Protein AF-A0A7S2A282-F1 (afdb_monomer_lite)

Sequence (252 aa):
MRTNCQDISQLNLNSLAQLNLSGQRSRKRIQGPLLSFSSNPNLIGVSIGGNNLKGPIPPDFLRDVDHNMDIKIDLSFNMLAGAVPLTLDAFTKLDINLVGDNIDELDDTFCDNDEWMAGADQRYGCKANLCPKNKYHPRGRQIDDSRDCKDCDPGEDAPFMGSLTCRSQGLLFEERIILTQIYDAINGTNWVKQRKWNSDAPICTWYGVGCDDDDENSGVTSLQLGNNNLEAIAPAKEAPVTMFCILPTCAR

Foldseek 3Di:
DDPPPPPCVPDDPQQAAEEAQDQDPDPQFDEEADDQCLNHQNHQEDHHENGAYEEERDLSRVVNHDLAHQHEYHHDQYAHEEEDHPSNLSHLHYEYAHANYHYQDDDQSSLVRCPYNVRVSVPQGCLSHAADWQWAALQRGDDDPPDHTHGDDPQWTRNGTSYNDTDSDPQQVVVLVVQLVQCVFFVVVQWPAFPQNPHPQQPCPTPQFHAPDPDSSGHTDTGGRPPTNTHGDPDPPDDPPPPPDPDPDPDD

InterPro domains:
  IPR013210 Leucine-rich repeat-containing N-terminal, plant-type [PF08263] (179-212)
  IPR032675 Leucine-rich repeat domain superfamily [G3DSA:3.80.10.10] (3-127)
  IPR032675 Leucine-rich repeat domain superfamily [G3DSA:3.80.10.10] (172-237)
  IPR051848 Polygalacturonase-Inhibiting Protein [PTHR48059] (12-96)

Radius of gyration: 23.78 Å; chains: 1; bounding box: 57×48×77 Å

Organism: NCBI:txid49249

Secondary structure (DSSP, 8-state):
-------GGG---TT--EEE--S--STT-SEEPPP--TT-TT--EEE--SSEEEEPPPTTTTTTS-TTSEEEEE--SSEEEEEPPGGGGG-SEEEEE-TTSEEEE--GGGGS-TTGGGGTHHHHGGGGT-PPTTEE-TTSS--STT-PPEEPPTT-B--STT-SS-BS-THHHHHHHHHHHHHHHTTGGG-S--TTTTSSS-GGGSTTEEESSS-TTSPEEEE--TTS-----TT-TTS-TT----------

pLDDT: mean 84.61, std 16.6, range [34.25, 98.56]

Structure (mmCIF, N/CA/C/O backbone):
data_AF-A0A7S2A282-F1
#
_entry.id   AF-A0A7S2A282-F1
#
loop_
_atom_site.group_PDB
_atom_site.id
_atom_site.type_symbol
_atom_site.label_atom_id
_atom_site.label_alt_id
_atom_site.label_comp_id
_atom_site.label_asym_id
_atom_site.label_entity_id
_atom_site.label_seq_id
_atom_site.pdbx_PDB_ins_code
_atom_site.Cartn_x
_atom_site.Cartn_y
_atom_site.Cartn_z
_atom_site.occupancy
_atom_site.B_iso_or_equiv
_atom_site.auth_seq_id
_atom_site.auth_comp_id
_atom_site.auth_asym_id
_atom_site.auth_atom_id
_atom_site.pdbx_PDB_model_num
ATOM 1 N N . MET A 1 1 ? 18.676 -16.495 48.426 1.00 40.69 1 MET A N 1
ATOM 2 C CA . MET A 1 1 ? 17.726 -15.614 47.715 1.00 40.69 1 MET A CA 1
ATOM 3 C C . MET A 1 1 ? 17.739 -16.021 46.253 1.00 40.69 1 MET A C 1
ATOM 5 O O . MET A 1 1 ? 18.761 -15.845 45.608 1.00 40.69 1 MET A O 1
ATOM 9 N N . ARG A 1 2 ? 16.686 -16.691 45.768 1.00 42.59 2 ARG A N 1
ATOM 10 C CA . ARG A 1 2 ? 16.555 -17.027 44.344 1.00 42.59 2 ARG A CA 1
ATOM 11 C C . ARG A 1 2 ? 15.968 -15.806 43.648 1.00 42.59 2 ARG A C 1
ATOM 13 O O . ARG A 1 2 ? 14.844 -15.424 43.954 1.00 42.59 2 ARG A O 1
ATOM 20 N N . THR A 1 3 ? 16.747 -15.171 42.786 1.00 49.41 3 THR A N 1
ATOM 21 C CA . THR A 1 3 ? 16.271 -14.099 41.917 1.00 49.41 3 THR A CA 1
ATOM 22 C C . THR A 1 3 ? 15.258 -14.716 40.959 1.00 49.41 3 THR A C 1
ATOM 24 O O . THR A 1 3 ? 15.603 -15.587 40.165 1.00 49.41 3 THR A O 1
ATOM 27 N N . ASN A 1 4 ? 13.993 -14.330 41.102 1.00 50.84 4 ASN A N 1
ATOM 28 C CA . ASN A 1 4 ? 12.931 -14.709 40.183 1.00 50.84 4 ASN A CA 1
ATOM 29 C C . ASN A 1 4 ? 13.202 -13.952 38.874 1.00 50.84 4 ASN A C 1
ATOM 31 O O . ASN A 1 4 ? 12.914 -12.760 38.784 1.00 50.84 4 ASN A O 1
ATOM 35 N N . CYS A 1 5 ? 13.827 -14.595 37.888 1.00 55.56 5 CYS A N 1
ATOM 36 C CA . CYS A 1 5 ? 13.826 -14.070 36.528 1.00 55.56 5 CYS A CA 1
ATOM 37 C C . CYS A 1 5 ? 12.373 -14.117 36.051 1.00 55.56 5 CYS A C 1
ATOM 39 O O . CYS A 1 5 ? 11.864 -15.195 35.753 1.00 55.56 5 CYS A O 1
ATOM 41 N N . GLN A 1 6 ? 11.681 -12.975 36.066 1.00 59.50 6 GLN A N 1
ATOM 42 C CA . GLN A 1 6 ? 10.385 -12.871 35.408 1.00 59.50 6 GLN A CA 1
ATOM 43 C C . GLN A 1 6 ? 10.597 -13.165 33.926 1.00 59.50 6 GLN A C 1
ATOM 45 O O . GLN A 1 6 ? 11.432 -12.536 33.275 1.00 59.50 6 GLN A O 1
ATOM 50 N N . ASP A 1 7 ? 9.865 -14.153 33.428 1.00 56.50 7 ASP A N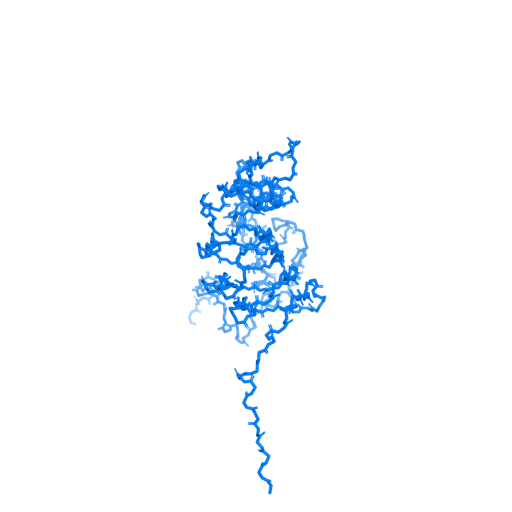 1
ATOM 51 C CA . ASP A 1 7 ? 9.803 -14.448 32.009 1.00 56.50 7 ASP A CA 1
ATOM 52 C C . ASP A 1 7 ? 9.180 -13.240 31.301 1.00 56.50 7 ASP A C 1
ATOM 54 O O . ASP A 1 7 ? 7.994 -12.940 31.453 1.00 56.50 7 ASP A O 1
ATOM 58 N N . ILE A 1 8 ? 10.013 -12.501 30.570 1.00 61.34 8 ILE A N 1
ATOM 59 C CA . ILE A 1 8 ? 9.607 -11.284 29.865 1.00 61.34 8 ILE A CA 1
ATOM 60 C C . ILE A 1 8 ? 8.554 -11.561 28.784 1.00 61.34 8 ILE A C 1
ATOM 62 O O . ILE A 1 8 ? 7.899 -10.622 28.347 1.00 61.34 8 ILE A O 1
ATOM 66 N N . SER A 1 9 ? 8.340 -12.826 28.393 1.00 59.81 9 SER A N 1
ATOM 67 C CA . SER A 1 9 ? 7.269 -13.221 27.469 1.00 59.81 9 SER A CA 1
ATOM 68 C C . SER A 1 9 ? 5.857 -13.023 28.037 1.00 59.81 9 SER A C 1
ATOM 70 O O . SER A 1 9 ? 4.896 -13.017 27.273 1.00 59.81 9 SER A O 1
ATOM 72 N N . GLN A 1 10 ? 5.720 -12.813 29.354 1.00 61.94 10 GLN A N 1
ATOM 73 C CA . GLN A 1 10 ? 4.444 -12.487 30.006 1.00 61.94 10 GLN A CA 1
ATOM 74 C C . GLN A 1 10 ? 4.287 -11.003 30.355 1.00 61.94 10 GLN A C 1
ATOM 76 O O . GLN A 1 10 ? 3.272 -10.603 30.928 1.00 61.94 10 GLN A O 1
ATOM 81 N N . LEU A 1 11 ? 5.281 -10.172 30.035 1.00 68.56 11 LEU A N 1
ATOM 82 C CA . LEU A 1 11 ? 5.188 -8.733 30.238 1.00 68.56 11 LEU A CA 1
ATOM 83 C C . LEU A 1 11 ? 4.525 -8.097 29.025 1.00 68.56 11 LEU A C 1
ATOM 85 O O . LEU A 1 11 ? 4.966 -8.268 27.893 1.00 68.56 11 LEU A O 1
ATOM 89 N N . ASN A 1 12 ? 3.473 -7.331 29.281 1.00 71.56 12 ASN A N 1
ATOM 90 C CA . ASN A 1 12 ? 2.723 -6.660 28.241 1.00 71.56 12 ASN A CA 1
ATOM 91 C C . ASN A 1 12 ? 2.455 -5.207 28.625 1.00 71.56 12 ASN A C 1
ATOM 93 O O . ASN A 1 12 ? 2.221 -4.876 29.790 1.00 71.56 12 ASN A O 1
ATOM 97 N N . LEU A 1 13 ? 2.489 -4.327 27.631 1.00 82.62 13 LEU A N 1
ATOM 98 C CA . LEU A 1 13 ? 2.233 -2.905 27.803 1.00 82.62 13 LEU A CA 1
ATOM 99 C C . LEU A 1 13 ? 0.716 -2.657 27.801 1.00 82.62 13 LEU A C 1
ATOM 101 O O . LEU A 1 13 ? 0.173 -2.045 26.886 1.00 82.62 13 LEU A O 1
ATOM 105 N N . ASN A 1 14 ? 0.018 -3.146 28.829 1.00 86.31 14 ASN A N 1
ATOM 106 C CA . ASN A 1 14 ? -1.450 -3.090 28.908 1.00 86.31 14 ASN A CA 1
ATOM 107 C C . ASN A 1 14 ? -1.999 -1.653 28.908 1.00 86.31 14 ASN A C 1
ATOM 109 O O . ASN A 1 14 ? -3.120 -1.427 28.468 1.00 86.31 14 ASN A O 1
ATOM 113 N N . SER A 1 15 ? -1.221 -0.680 29.388 1.00 91.12 15 SER A N 1
ATOM 114 C CA . SER A 1 15 ? -1.580 0.747 29.388 1.00 91.12 15 SER A CA 1
ATOM 115 C C . SER A 1 15 ? -1.105 1.500 28.140 1.00 91.12 15 SER A C 1
ATOM 117 O O . SER A 1 15 ? -1.204 2.725 28.103 1.00 91.12 15 SER A O 1
ATOM 119 N N . LEU A 1 16 ? -0.530 0.812 27.148 1.00 93.44 16 LEU A N 1
ATOM 120 C CA . LEU A 1 16 ? -0.067 1.451 25.921 1.00 93.44 16 LEU A CA 1
ATOM 121 C C . LEU A 1 16 ? -1.265 1.997 25.146 1.00 93.44 16 LEU A C 1
ATOM 123 O O . LEU A 1 16 ? -2.090 1.228 24.667 1.00 93.44 16 LEU A O 1
ATOM 127 N N . ALA A 1 17 ? -1.321 3.320 25.019 1.00 95.62 17 ALA A N 1
ATOM 128 C CA . ALA A 1 17 ? -2.351 4.008 24.249 1.00 95.62 17 ALA A CA 1
ATOM 129 C C . ALA A 1 17 ? -1.853 4.457 22.869 1.00 95.62 17 ALA A C 1
ATOM 131 O O . ALA A 1 17 ? -2.607 4.472 21.903 1.00 95.62 17 ALA A O 1
ATOM 132 N N . GLN A 1 18 ? -0.578 4.836 22.775 1.00 97.12 18 GLN A N 1
ATOM 133 C CA . GLN A 1 18 ? 0.014 5.439 21.584 1.00 97.12 18 GLN A CA 1
ATOM 134 C C . GLN A 1 18 ? 1.395 4.840 21.326 1.00 97.12 18 GLN A C 1
ATOM 136 O O . GLN A 1 18 ? 2.234 4.801 22.230 1.00 97.12 18 GLN A O 1
ATOM 141 N N . LEU A 1 19 ? 1.649 4.421 20.089 1.00 96.25 19 LEU A N 1
ATOM 142 C CA . LEU A 1 19 ? 2.946 3.927 19.634 1.00 96.25 19 LEU A CA 1
ATOM 143 C C . LEU A 1 19 ? 3.361 4.660 18.360 1.00 96.25 19 LEU A C 1
ATOM 145 O O . LEU A 1 19 ? 2.647 4.614 17.368 1.00 96.25 19 LEU A O 1
ATOM 149 N N . ASN A 1 20 ? 4.542 5.278 18.346 1.00 96.62 20 ASN A N 1
ATOM 150 C CA . ASN A 1 20 ? 5.103 5.873 17.133 1.00 96.62 20 ASN A CA 1
ATOM 151 C C . ASN A 1 20 ? 6.535 5.381 16.901 1.00 96.62 20 ASN A C 1
ATOM 153 O O . ASN A 1 20 ? 7.443 5.692 17.670 1.00 96.62 20 ASN A O 1
ATOM 157 N N . LEU A 1 21 ? 6.715 4.618 15.827 1.00 95.00 21 LEU A N 1
ATOM 158 C CA . LEU A 1 21 ? 7.979 4.073 15.331 1.00 95.00 21 LEU A CA 1
ATOM 159 C C . LEU A 1 21 ? 8.201 4.416 13.845 1.00 95.00 21 LEU A C 1
ATOM 161 O O . LEU A 1 21 ? 9.043 3.808 13.179 1.00 95.00 21 LEU A O 1
ATOM 165 N N . SER A 1 22 ? 7.444 5.370 13.307 1.00 94.88 22 SER A N 1
ATOM 166 C CA . SER A 1 22 ? 7.459 5.726 11.886 1.00 94.88 22 SER A CA 1
ATOM 167 C C . SER A 1 22 ? 8.801 6.309 11.417 1.00 94.88 22 SER A C 1
ATOM 169 O O . SER A 1 22 ? 9.583 6.849 12.204 1.00 94.88 22 SER A O 1
ATOM 171 N N . GLY A 1 23 ? 9.086 6.190 10.118 1.00 87.81 23 GLY A N 1
ATOM 172 C CA . GLY A 1 23 ? 10.130 6.960 9.434 1.00 87.81 23 GLY A CA 1
ATOM 173 C C . GLY A 1 23 ? 11.560 6.700 9.909 1.00 87.81 23 GLY A C 1
ATOM 174 O O . GLY A 1 23 ? 12.371 7.632 9.985 1.00 87.81 23 GLY A O 1
ATOM 175 N N . GLN A 1 24 ? 11.899 5.451 10.240 1.00 88.25 24 GLN A N 1
ATOM 176 C CA . GLN A 1 24 ? 13.249 5.126 10.696 1.00 88.25 24 GLN A CA 1
ATOM 177 C C . GLN A 1 24 ? 14.282 5.376 9.588 1.00 88.25 24 GLN A C 1
ATOM 179 O O . GLN A 1 24 ? 14.126 4.963 8.440 1.00 88.25 24 GLN A O 1
ATOM 184 N N . ARG A 1 25 ? 15.380 6.055 9.942 1.00 79.94 25 ARG A N 1
ATOM 185 C CA . ARG A 1 25 ? 16.424 6.493 8.991 1.00 79.94 25 ARG A CA 1
ATOM 186 C C . ARG A 1 25 ? 17.591 5.518 8.842 1.00 79.94 25 ARG A C 1
ATOM 188 O O . ARG A 1 25 ? 18.488 5.754 8.034 1.00 79.94 25 ARG A O 1
ATOM 195 N N . SER A 1 26 ? 17.630 4.454 9.645 1.00 83.38 26 SER A N 1
ATOM 196 C CA . SER A 1 26 ? 18.702 3.461 9.554 1.00 83.38 26 SER A CA 1
ATOM 197 C C . SER A 1 26 ? 18.626 2.724 8.212 1.00 83.38 26 SER A C 1
ATOM 199 O O . SER A 1 26 ? 17.542 2.529 7.666 1.00 83.38 26 SER A O 1
ATOM 201 N N . ARG A 1 27 ? 19.772 2.255 7.693 1.00 65.50 27 ARG A N 1
ATOM 202 C CA . ARG A 1 27 ? 19.834 1.527 6.407 1.00 65.50 27 ARG A CA 1
ATOM 203 C C . ARG A 1 27 ? 18.928 0.291 6.344 1.00 65.50 27 ARG A C 1
ATOM 205 O O . ARG A 1 27 ? 18.615 -0.157 5.251 1.00 65.50 27 ARG A O 1
ATOM 212 N N . LYS A 1 28 ? 18.544 -0.272 7.493 1.00 74.50 28 LYS A N 1
ATOM 213 C CA . LYS A 1 28 ? 17.692 -1.465 7.571 1.00 74.50 28 LYS A CA 1
ATOM 214 C C . LYS A 1 28 ? 16.216 -1.141 7.832 1.00 74.50 28 LYS A C 1
ATOM 216 O O . LYS A 1 28 ? 15.379 -1.981 7.518 1.00 74.50 28 LYS A O 1
ATOM 221 N N . ARG A 1 29 ? 15.908 0.058 8.361 1.00 87.69 29 ARG A N 1
ATOM 222 C CA . ARG A 1 29 ? 14.598 0.429 8.939 1.00 87.69 29 ARG A CA 1
ATOM 223 C C . ARG A 1 29 ? 14.083 -0.655 9.905 1.00 87.69 29 ARG A C 1
ATOM 225 O O . ARG A 1 29 ? 14.839 -1.547 10.294 1.00 87.69 29 ARG A O 1
ATOM 232 N N . ILE A 1 30 ? 12.837 -0.564 10.366 1.00 88.56 30 ILE A N 1
ATOM 233 C CA . ILE A 1 30 ? 12.198 -1.699 11.050 1.00 88.56 30 ILE A CA 1
ATOM 234 C C . ILE A 1 30 ? 11.778 -2.708 9.981 1.00 88.56 30 ILE A C 1
ATOM 236 O O . ILE A 1 30 ? 11.185 -2.328 8.979 1.00 88.56 30 ILE A O 1
ATOM 240 N N . GLN A 1 31 ? 12.108 -3.979 10.190 1.00 91.00 31 GLN A N 1
ATOM 241 C CA . GLN A 1 31 ? 11.831 -5.080 9.267 1.00 91.00 31 GLN A CA 1
ATOM 242 C C . GLN A 1 31 ? 11.206 -6.260 10.016 1.00 91.00 31 GLN A C 1
ATOM 244 O O . GLN A 1 31 ? 11.366 -6.374 11.231 1.00 91.00 31 GLN A O 1
ATOM 249 N N . GLY A 1 32 ? 10.580 -7.178 9.281 1.00 90.81 32 GLY A N 1
ATOM 250 C CA . GLY A 1 32 ? 9.894 -8.343 9.849 1.00 90.81 32 GLY A CA 1
ATOM 251 C C . GLY A 1 32 ? 8.372 -8.234 9.724 1.00 90.81 32 GLY A C 1
ATOM 252 O O . GLY A 1 32 ? 7.898 -7.345 9.017 1.00 90.81 32 GLY A O 1
ATOM 253 N N . PRO A 1 33 ? 7.617 -9.155 10.344 1.00 96.19 33 PRO A N 1
ATOM 254 C CA . PRO A 1 33 ? 6.161 -9.110 10.328 1.00 96.19 33 PRO A CA 1
ATOM 255 C C . PRO A 1 33 ? 5.622 -7.973 11.202 1.00 96.19 33 PRO A C 1
ATOM 257 O O . PRO A 1 33 ? 6.250 -7.580 12.189 1.00 96.19 33 PRO A O 1
ATOM 260 N N . LEU A 1 34 ? 4.436 -7.477 10.854 1.00 97.19 34 LEU A N 1
ATOM 261 C CA . LEU A 1 34 ? 3.665 -6.587 11.715 1.00 97.19 34 LEU A CA 1
ATOM 262 C C . LEU A 1 34 ? 3.244 -7.334 12.993 1.00 97.19 34 LEU A C 1
ATOM 264 O O . LEU A 1 34 ? 2.810 -8.483 12.937 1.00 97.19 34 LEU A O 1
ATOM 268 N N . LEU A 1 35 ? 3.382 -6.685 14.149 1.00 94.88 35 LEU A N 1
ATOM 269 C CA . LEU A 1 35 ? 2.881 -7.215 15.420 1.00 94.88 35 LEU A CA 1
ATOM 270 C C . LEU A 1 35 ? 1.358 -7.052 15.485 1.00 94.88 35 LEU A C 1
ATOM 272 O O . LEU A 1 35 ? 0.840 -6.031 15.042 1.00 94.88 35 LEU A O 1
ATOM 276 N N . SER A 1 36 ? 0.644 -8.021 16.067 1.00 94.94 36 SER A N 1
ATOM 277 C CA . SER A 1 36 ? -0.824 -7.975 16.122 1.00 94.94 36 SER A CA 1
ATOM 278 C C . SER A 1 36 ? -1.359 -6.884 17.054 1.00 94.94 36 SER A C 1
ATOM 280 O O . SER A 1 36 ? -2.447 -6.372 16.834 1.00 94.94 36 SER A O 1
ATOM 282 N N . PHE A 1 37 ? -0.625 -6.523 18.112 1.00 93.94 37 PHE A N 1
ATOM 283 C CA . PHE A 1 37 ? -1.140 -5.686 19.210 1.00 93.94 37 PHE A CA 1
ATOM 284 C C . PHE A 1 37 ? -2.437 -6.226 19.833 1.00 93.94 37 PHE A C 1
ATOM 286 O O . PHE A 1 37 ? -3.171 -5.479 20.479 1.00 93.94 37 PHE A O 1
ATOM 293 N N . SER A 1 38 ? -2.708 -7.530 19.681 1.00 92.44 38 SER A N 1
ATOM 294 C CA . SER A 1 38 ? -3.930 -8.153 20.189 1.00 92.44 38 SER A CA 1
ATOM 295 C C . SER A 1 38 ? -4.082 -7.924 21.686 1.00 92.44 38 SER A C 1
ATOM 297 O O . SER A 1 38 ? -5.184 -7.723 22.147 1.00 92.44 38 SER A O 1
ATOM 299 N N . SER A 1 39 ? -2.981 -7.869 22.435 1.00 89.94 39 SER A N 1
ATOM 300 C CA . SER A 1 39 ? -3.004 -7.766 23.892 1.00 89.94 39 SER A CA 1
ATOM 301 C C . SER A 1 39 ? -2.935 -6.317 24.420 1.00 89.94 39 SER A C 1
ATOM 303 O O . SER A 1 39 ? -2.652 -6.114 25.598 1.00 89.94 39 SER A O 1
ATOM 305 N N . ASN A 1 40 ? -3.146 -5.283 23.598 1.00 92.44 40 ASN A N 1
ATOM 306 C CA . ASN A 1 40 ? -3.019 -3.874 24.009 1.00 92.44 40 ASN A CA 1
ATOM 307 C C . ASN A 1 40 ? -4.385 -3.156 24.028 1.00 92.44 40 ASN A C 1
ATOM 309 O O . ASN A 1 40 ? -4.631 -2.315 23.172 1.00 92.44 40 ASN A O 1
ATOM 313 N N . PRO A 1 41 ? -5.265 -3.418 25.015 1.00 93.19 41 PRO A N 1
ATOM 314 C CA . PRO A 1 41 ? -6.679 -3.023 24.952 1.00 93.19 41 PRO A CA 1
ATOM 315 C C . PRO A 1 41 ? -6.933 -1.509 24.956 1.00 93.19 41 PRO A C 1
ATOM 317 O O . PRO A 1 41 ? -7.978 -1.052 24.510 1.00 93.19 41 PRO A O 1
ATOM 320 N N . ASN A 1 42 ? -5.981 -0.725 25.470 1.00 94.00 42 ASN A N 1
ATOM 321 C CA . ASN A 1 42 ? -6.095 0.733 25.575 1.00 94.00 42 ASN A CA 1
ATOM 322 C C . ASN A 1 42 ? -5.520 1.476 24.361 1.00 94.00 42 ASN A C 1
ATOM 324 O O . ASN A 1 42 ? -5.405 2.702 24.395 1.00 94.00 42 ASN A O 1
ATOM 328 N N . LEU A 1 43 ? -5.085 0.747 23.333 1.00 95.56 43 LEU A N 1
ATOM 329 C CA . LEU A 1 43 ? -4.398 1.321 22.192 1.00 95.56 43 LEU A CA 1
ATOM 330 C C . LEU A 1 43 ? -5.381 2.095 21.313 1.00 95.56 43 LEU A C 1
ATOM 332 O O . LEU A 1 43 ? -6.377 1.554 20.861 1.00 95.56 43 LEU A O 1
ATOM 336 N N . ILE A 1 44 ? -5.077 3.368 21.079 1.00 96.44 44 ILE A N 1
ATOM 337 C CA . ILE A 1 44 ? -5.863 4.289 20.247 1.00 96.44 44 ILE A CA 1
ATOM 338 C C . ILE A 1 44 ? -5.072 4.782 19.035 1.00 96.44 44 ILE A C 1
ATOM 340 O O . ILE A 1 44 ? -5.647 5.340 18.105 1.00 96.44 44 ILE A O 1
ATOM 344 N N . GLY A 1 45 ? -3.748 4.590 19.023 1.00 97.31 45 GLY A N 1
ATOM 345 C CA . GLY A 1 45 ? -2.953 4.936 17.856 1.00 97.31 45 GLY A CA 1
ATOM 346 C C . GLY A 1 45 ? -1.633 4.192 17.708 1.00 97.31 45 GLY A C 1
ATOM 347 O O . GLY A 1 45 ? -0.897 3.952 18.670 1.00 97.31 45 GLY A O 1
ATOM 348 N N . VAL A 1 46 ? -1.332 3.839 16.459 1.00 97.56 46 VAL A N 1
ATOM 349 C CA . VAL A 1 46 ? -0.088 3.190 16.027 1.00 97.56 46 VAL A CA 1
ATOM 350 C C . VAL A 1 46 ? 0.406 3.895 14.775 1.00 97.56 46 VAL A C 1
ATOM 352 O O . VAL A 1 46 ? -0.294 3.941 13.774 1.00 97.56 46 VAL A O 1
ATOM 355 N N . SER A 1 47 ? 1.631 4.404 14.792 1.00 98.12 47 SER A N 1
ATOM 356 C CA . SER A 1 47 ? 2.293 4.982 13.621 1.00 98.12 47 SER A CA 1
ATOM 357 C C . SER A 1 47 ? 3.604 4.254 13.369 1.00 98.12 47 SER A C 1
ATOM 359 O O . SER A 1 47 ? 4.595 4.490 14.058 1.00 98.12 47 SER A O 1
ATOM 361 N N . ILE A 1 48 ? 3.625 3.351 12.393 1.00 97.19 48 ILE A N 1
ATOM 362 C CA . ILE A 1 48 ? 4.807 2.562 11.999 1.00 97.19 48 ILE A CA 1
ATOM 363 C C . ILE A 1 48 ? 5.126 2.763 10.506 1.00 97.19 48 ILE A C 1
ATOM 365 O O . ILE A 1 48 ? 6.027 2.123 9.961 1.00 97.19 48 ILE A O 1
ATOM 369 N N . GLY A 1 49 ? 4.450 3.698 9.836 1.00 96.25 49 GLY A N 1
ATOM 370 C CA . GLY A 1 49 ? 4.682 3.973 8.424 1.00 96.25 49 GLY A CA 1
ATOM 371 C C . GLY A 1 49 ? 6.124 4.376 8.079 1.00 96.25 49 GLY A C 1
ATOM 372 O O . GLY A 1 49 ? 6.880 4.868 8.923 1.00 96.25 49 GLY A O 1
ATOM 373 N N . GLY A 1 50 ? 6.539 4.156 6.833 1.00 92.75 50 GLY A N 1
ATOM 374 C CA . GLY A 1 50 ? 7.886 4.476 6.348 1.00 92.75 50 GLY A CA 1
ATOM 375 C C . GLY A 1 50 ? 8.972 3.544 6.895 1.00 92.75 50 GLY A C 1
ATOM 376 O O . GLY A 1 50 ? 10.062 4.000 7.255 1.00 92.75 50 GLY A O 1
ATOM 377 N N . ASN A 1 51 ? 8.671 2.249 6.979 1.00 92.00 51 ASN A N 1
ATOM 378 C CA . ASN A 1 51 ? 9.577 1.185 7.412 1.00 92.00 51 ASN A CA 1
ATOM 379 C C . ASN A 1 51 ? 9.669 0.080 6.331 1.00 92.00 51 ASN A C 1
ATOM 381 O O . ASN A 1 51 ? 9.349 0.322 5.173 1.00 92.00 51 ASN A O 1
ATOM 385 N N . ASN A 1 52 ? 10.200 -1.098 6.671 1.00 90.19 52 ASN A N 1
ATOM 386 C CA . ASN A 1 52 ? 10.353 -2.256 5.779 1.00 90.19 52 ASN A CA 1
ATOM 387 C C . ASN A 1 52 ? 9.628 -3.498 6.349 1.00 90.19 52 ASN A C 1
ATOM 389 O O . ASN A 1 52 ? 10.134 -4.625 6.251 1.00 90.19 52 ASN A O 1
ATOM 393 N N . LEU A 1 53 ? 8.486 -3.307 7.022 1.00 92.62 53 LEU A N 1
ATOM 394 C CA . LEU A 1 53 ? 7.653 -4.421 7.483 1.00 92.62 53 LEU A CA 1
ATOM 395 C C . LEU A 1 53 ? 7.095 -5.190 6.287 1.00 92.62 53 LEU A C 1
ATOM 397 O O . LEU A 1 53 ? 6.790 -4.589 5.267 1.00 92.62 53 LEU A O 1
ATOM 401 N N . LYS A 1 54 ? 6.974 -6.511 6.405 1.00 93.25 54 LYS A N 1
ATOM 402 C CA . LYS A 1 54 ? 6.576 -7.392 5.300 1.00 93.25 54 LYS A CA 1
ATOM 403 C C . LYS A 1 54 ? 5.624 -8.491 5.746 1.00 93.25 54 LYS A C 1
ATOM 405 O O . LYS A 1 54 ? 5.591 -8.846 6.922 1.00 93.25 54 LYS A O 1
ATOM 410 N N . GLY A 1 55 ? 4.958 -9.103 4.774 1.00 95.50 55 GLY A N 1
ATOM 411 C CA . GLY A 1 55 ? 3.966 -10.148 5.020 1.00 95.50 55 GLY A CA 1
ATOM 412 C C . GLY A 1 55 ? 2.589 -9.565 5.346 1.00 95.50 55 GLY A C 1
ATOM 413 O O . GLY A 1 55 ? 2.391 -8.360 5.188 1.00 95.50 55 GLY A O 1
ATOM 414 N N . PRO A 1 56 ? 1.632 -10.405 5.760 1.00 98.19 56 PRO A N 1
ATOM 415 C CA . PRO A 1 56 ? 0.260 -9.972 5.967 1.00 98.19 56 PRO A CA 1
ATOM 416 C C . PRO A 1 56 ? 0.067 -9.174 7.249 1.00 98.19 56 PRO A C 1
ATOM 418 O O . PRO A 1 56 ? 0.821 -9.314 8.217 1.00 98.19 56 PRO A O 1
ATOM 421 N N . ILE A 1 57 ? -1.000 -8.377 7.260 1.00 98.56 57 ILE A N 1
ATOM 422 C CA . ILE A 1 57 ? -1.580 -7.869 8.501 1.00 98.56 57 ILE A CA 1
ATOM 423 C C . ILE A 1 57 ? -2.107 -9.092 9.277 1.00 98.56 57 ILE A C 1
ATOM 425 O O . ILE A 1 57 ? -2.856 -9.889 8.706 1.00 98.56 57 ILE A O 1
ATOM 429 N N . PRO A 1 58 ? -1.701 -9.302 10.544 1.00 98.12 58 PRO A N 1
ATOM 430 C CA . PRO A 1 58 ? -2.140 -10.458 11.318 1.00 98.12 58 PRO A CA 1
ATOM 431 C C . PRO A 1 58 ? -3.673 -10.530 11.435 1.00 98.12 58 PRO A C 1
ATOM 433 O O . PRO A 1 58 ? -4.300 -9.503 11.685 1.00 98.12 58 PRO A O 1
ATOM 436 N N . PRO A 1 59 ? -4.302 -11.715 11.332 1.00 97.50 59 PRO A N 1
ATOM 437 C CA . PRO A 1 59 ? -5.757 -11.841 11.472 1.00 97.50 59 PRO A CA 1
ATOM 438 C C . PRO A 1 59 ? -6.314 -11.396 12.833 1.00 97.50 59 PRO A C 1
ATOM 440 O O . PRO A 1 59 ? -7.488 -11.055 12.943 1.00 97.50 59 PRO A O 1
ATOM 443 N N . ASP A 1 60 ? -5.487 -11.412 13.878 1.00 96.69 60 ASP A N 1
ATOM 444 C CA . ASP A 1 60 ? -5.811 -10.950 15.230 1.00 96.69 60 ASP A CA 1
ATOM 445 C C . ASP A 1 60 ? -5.316 -9.522 15.516 1.00 96.69 60 ASP A C 1
ATOM 447 O O . ASP A 1 60 ? -5.210 -9.123 16.681 1.00 96.69 60 ASP A O 1
ATOM 451 N N . PHE A 1 61 ? -4.992 -8.754 14.471 1.00 97.44 61 PHE A N 1
ATOM 452 C CA . PHE A 1 61 ? -4.551 -7.373 14.606 1.00 97.44 61 PHE A CA 1
ATOM 453 C C . PHE A 1 61 ? -5.607 -6.537 15.347 1.00 97.44 61 PHE A C 1
ATOM 455 O O . PHE A 1 61 ? -6.772 -6.515 14.963 1.00 97.44 61 PHE A O 1
ATOM 462 N N . LEU A 1 62 ? -5.197 -5.892 16.445 1.00 95.81 62 LEU A N 1
ATOM 463 C CA . LEU A 1 62 ? -6.033 -5.079 17.342 1.00 95.81 62 LEU A CA 1
ATOM 464 C C . LEU A 1 62 ? -7.240 -5.809 17.960 1.00 95.81 62 LEU A C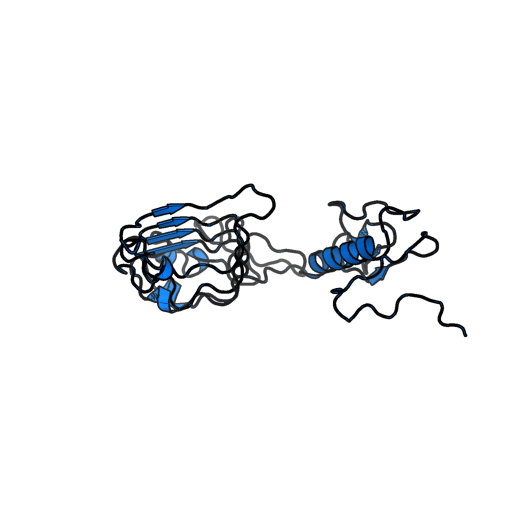 1
ATOM 466 O O . LEU A 1 62 ? -8.149 -5.157 18.465 1.00 95.81 62 LEU A O 1
ATOM 470 N N . ARG A 1 63 ? -7.250 -7.149 17.978 1.00 95.31 63 ARG A N 1
ATOM 471 C CA . ARG A 1 63 ? -8.422 -7.935 18.403 1.00 95.31 63 ARG A CA 1
ATOM 472 C C . ARG A 1 63 ? -9.009 -7.506 19.752 1.00 95.31 63 ARG A C 1
ATOM 474 O O . ARG A 1 63 ? -10.227 -7.391 19.841 1.00 95.31 63 ARG A O 1
ATOM 481 N N . ASP A 1 64 ? -8.175 -7.278 20.772 1.00 93.75 64 ASP A N 1
ATOM 482 C CA . ASP A 1 64 ? -8.655 -6.985 22.131 1.00 93.75 64 ASP A CA 1
ATOM 483 C C . ASP A 1 64 ? -8.690 -5.466 22.450 1.00 93.75 64 ASP A C 1
ATOM 485 O O . ASP A 1 64 ? -8.848 -5.091 23.612 1.00 93.75 64 ASP A O 1
ATOM 489 N N . VAL A 1 65 ? -8.541 -4.587 21.445 1.00 94.81 65 VAL A N 1
ATOM 490 C CA . VAL A 1 65 ? -8.758 -3.127 21.566 1.00 94.81 65 VAL A CA 1
ATOM 491 C C . VAL A 1 65 ? -10.253 -2.822 21.699 1.00 94.81 65 VAL A C 1
ATOM 493 O O . VAL A 1 65 ? -11.080 -3.543 21.153 1.00 94.81 65 VAL A O 1
ATOM 496 N N . ASP A 1 66 ? -10.626 -1.754 22.411 1.00 93.56 66 ASP A N 1
ATOM 497 C CA . ASP A 1 66 ? -12.022 -1.291 22.450 1.00 93.56 66 ASP A CA 1
ATOM 498 C C . ASP A 1 66 ? -12.477 -0.762 21.077 1.00 93.56 66 ASP A C 1
ATOM 500 O O . ASP A 1 66 ? -12.052 0.303 20.626 1.00 93.56 66 ASP A O 1
ATOM 504 N N . HIS A 1 67 ? -13.372 -1.509 20.427 1.00 92.94 67 HIS A N 1
ATOM 505 C CA . HIS A 1 67 ? -13.869 -1.251 19.070 1.00 92.94 67 HIS A CA 1
ATOM 506 C C . HIS A 1 67 ? -14.752 0.000 18.939 1.00 92.94 67 HIS A C 1
ATOM 508 O O . HIS A 1 67 ? -15.086 0.381 17.820 1.00 92.94 67 HIS A O 1
ATOM 514 N N . ASN A 1 68 ? -15.122 0.649 20.052 1.00 92.56 68 ASN A N 1
ATOM 515 C CA . ASN A 1 68 ? -15.947 1.866 20.057 1.00 92.56 68 ASN A CA 1
ATOM 516 C C . ASN A 1 68 ? -15.139 3.173 20.091 1.00 92.56 68 ASN A C 1
ATOM 518 O O . ASN A 1 68 ? -15.714 4.266 20.066 1.00 92.56 68 ASN A O 1
ATOM 522 N N . MET A 1 69 ? -13.819 3.074 20.228 1.00 93.12 69 MET A N 1
ATOM 523 C CA . MET A 1 69 ? -12.924 4.226 20.303 1.00 93.12 69 MET A CA 1
ATOM 524 C C . MET A 1 69 ? -12.553 4.735 18.905 1.00 93.12 69 MET A C 1
ATOM 526 O O . MET A 1 69 ? -12.625 3.999 17.932 1.00 93.12 69 MET A O 1
ATOM 530 N N . ASP A 1 70 ? -12.136 6.002 18.810 1.00 95.31 70 ASP A N 1
ATOM 531 C CA . ASP A 1 70 ? -11.531 6.562 17.590 1.00 95.31 70 ASP A CA 1
ATOM 532 C C . ASP A 1 70 ? -10.082 6.056 17.478 1.00 95.31 70 ASP A C 1
ATOM 534 O O . ASP A 1 70 ? -9.200 6.518 18.213 1.00 95.31 70 ASP A O 1
ATOM 538 N N . ILE A 1 71 ? -9.862 5.055 16.617 1.00 96.50 71 ILE A N 1
ATOM 539 C CA . ILE A 1 71 ? -8.576 4.367 16.455 1.00 96.50 71 ILE A CA 1
ATOM 540 C C . ILE A 1 71 ? -7.853 4.862 15.198 1.00 96.50 71 ILE A C 1
ATOM 542 O O . ILE A 1 71 ? -8.400 4.820 14.098 1.00 96.50 71 ILE A O 1
ATOM 546 N N . LYS A 1 72 ? -6.581 5.263 15.340 1.00 97.69 72 LYS A N 1
ATOM 547 C CA . LYS A 1 72 ? -5.765 5.819 14.242 1.00 97.69 72 LYS A CA 1
ATOM 548 C C . LYS A 1 72 ? -4.502 5.017 13.986 1.00 97.69 72 LYS A C 1
ATOM 550 O O . LYS A 1 72 ? -3.555 5.040 14.774 1.00 97.69 72 LYS A O 1
ATOM 555 N N . ILE A 1 73 ? -4.456 4.341 12.850 1.00 98.06 73 ILE A N 1
ATOM 556 C CA . ILE A 1 73 ? -3.401 3.404 12.485 1.00 98.06 73 ILE A CA 1
ATOM 557 C C . ILE A 1 73 ? -2.725 3.871 11.195 1.00 98.06 73 ILE A C 1
ATOM 559 O O . ILE A 1 73 ? -3.346 3.986 10.147 1.00 98.06 73 ILE A O 1
ATOM 563 N N . ASP A 1 74 ? -1.419 4.103 11.249 1.00 98.38 74 ASP A N 1
ATOM 564 C CA . ASP A 1 74 ? -0.596 4.413 10.086 1.00 98.38 74 ASP A CA 1
ATOM 565 C C . ASP A 1 74 ? 0.460 3.328 9.874 1.00 98.38 74 ASP A C 1
ATOM 567 O O . ASP A 1 74 ? 1.469 3.267 10.587 1.00 98.38 74 ASP A O 1
ATOM 571 N N . LEU A 1 75 ? 0.215 2.471 8.882 1.00 98.31 75 LEU A N 1
ATOM 572 C CA . LEU A 1 75 ? 1.129 1.417 8.436 1.00 98.31 75 LEU A CA 1
ATOM 573 C C . LEU A 1 75 ? 1.747 1.727 7.069 1.00 98.31 75 LEU A C 1
ATOM 575 O O . LEU A 1 75 ? 2.552 0.934 6.596 1.00 98.31 75 LEU A O 1
ATOM 579 N N . SER A 1 76 ? 1.425 2.880 6.479 1.00 97.94 76 SER A N 1
ATOM 580 C CA . SER A 1 76 ? 1.775 3.237 5.104 1.00 97.94 76 SER A CA 1
ATOM 581 C C . SER A 1 76 ? 3.266 3.134 4.785 1.00 97.94 76 SER A C 1
ATOM 583 O O . SER A 1 76 ? 4.127 3.285 5.651 1.00 97.94 76 SER A O 1
ATOM 585 N N . PHE A 1 77 ? 3.603 2.956 3.511 1.00 94.69 77 PHE A N 1
ATOM 586 C CA . PHE A 1 77 ? 4.991 2.884 3.044 1.00 94.69 77 PHE A CA 1
ATOM 587 C C . PHE A 1 77 ? 5.816 1.811 3.775 1.00 94.69 77 PHE A C 1
ATOM 589 O O . PHE A 1 77 ? 6.919 2.085 4.266 1.00 94.69 77 PHE A O 1
ATOM 596 N N . ASN A 1 78 ? 5.268 0.602 3.863 1.00 94.12 78 ASN A N 1
ATOM 597 C CA . ASN A 1 78 ? 5.983 -0.616 4.216 1.00 94.12 78 ASN A CA 1
ATOM 598 C C . ASN A 1 78 ? 5.993 -1.567 2.994 1.00 94.12 78 ASN A C 1
ATOM 600 O O . ASN A 1 78 ? 6.030 -1.125 1.847 1.00 94.12 78 ASN A O 1
ATOM 604 N N . MET A 1 79 ? 6.079 -2.874 3.229 1.00 94.44 79 MET A N 1
ATOM 605 C CA . MET A 1 79 ? 5.971 -3.945 2.233 1.00 94.44 79 MET A CA 1
ATOM 606 C C . MET A 1 79 ? 4.914 -4.974 2.678 1.00 94.44 79 MET A C 1
ATOM 608 O O . MET A 1 79 ? 5.075 -6.177 2.437 1.00 94.44 79 MET A O 1
ATOM 612 N N . LEU A 1 80 ? 3.881 -4.532 3.409 1.00 97.06 80 LEU A N 1
ATOM 613 C CA . LEU A 1 80 ? 2.789 -5.402 3.855 1.00 97.06 80 LEU A CA 1
ATOM 614 C C . LEU A 1 80 ? 2.015 -5.913 2.640 1.00 97.06 80 LEU A C 1
ATOM 616 O O . LEU A 1 80 ? 1.877 -5.188 1.664 1.00 97.06 80 LEU A O 1
ATOM 620 N N . ALA A 1 81 ? 1.553 -7.158 2.666 1.00 96.31 81 ALA A N 1
ATOM 621 C CA . ALA A 1 81 ? 0.965 -7.805 1.491 1.00 96.31 81 ALA A CA 1
ATOM 622 C C . ALA A 1 81 ? -0.233 -8.692 1.836 1.00 96.31 81 ALA A C 1
ATOM 624 O O . ALA A 1 81 ? -0.401 -9.082 2.987 1.00 96.31 81 ALA A O 1
ATOM 625 N N . GLY A 1 82 ? -1.024 -9.075 0.836 1.00 97.12 82 GLY A N 1
ATOM 626 C CA . GLY A 1 82 ? -2.227 -9.882 1.030 1.00 97.12 82 GLY A CA 1
ATOM 627 C C . GLY A 1 82 ? -3.468 -9.047 1.351 1.00 97.12 82 GLY A C 1
ATOM 628 O O . GLY A 1 82 ? -3.482 -7.828 1.168 1.00 97.12 82 GLY A O 1
ATOM 629 N N . ALA A 1 83 ? -4.524 -9.733 1.784 1.00 97.88 83 ALA A N 1
ATOM 630 C CA . ALA A 1 83 ? -5.818 -9.129 2.085 1.00 97.88 83 ALA A CA 1
ATOM 631 C C . ALA A 1 83 ? -5.833 -8.435 3.455 1.00 97.88 83 ALA A C 1
ATOM 633 O O . ALA A 1 83 ? -5.191 -8.893 4.408 1.00 97.88 83 ALA A O 1
ATOM 634 N N . VAL A 1 84 ? -6.610 -7.359 3.565 1.00 97.81 84 VAL A N 1
ATOM 635 C CA . VAL A 1 84 ? -6.923 -6.726 4.852 1.00 97.81 84 VAL A CA 1
ATOM 636 C C . VAL A 1 84 ? -7.844 -7.657 5.662 1.00 97.81 84 VAL A C 1
ATOM 638 O O . VAL A 1 84 ? -8.871 -8.091 5.140 1.00 97.81 84 VAL A O 1
ATOM 641 N N . PRO A 1 85 ? -7.510 -8.006 6.921 1.00 97.38 85 PRO A N 1
ATOM 642 C CA . PRO A 1 85 ? -8.316 -8.936 7.707 1.00 97.38 85 PRO A CA 1
ATOM 643 C C . PRO A 1 85 ? -9.713 -8.394 8.015 1.00 97.38 85 PRO A C 1
ATOM 645 O O . PRO A 1 85 ? -9.835 -7.385 8.704 1.00 97.38 85 PRO A O 1
ATOM 648 N N . LEU A 1 86 ? -10.757 -9.129 7.611 1.00 96.06 86 LEU A N 1
ATOM 649 C CA . LEU A 1 86 ? -12.173 -8.824 7.894 1.00 96.06 86 LEU A CA 1
ATOM 650 C C . LEU A 1 86 ? -12.497 -8.622 9.381 1.00 96.06 86 LEU A C 1
ATOM 652 O O . LEU A 1 86 ? -13.511 -8.034 9.724 1.00 96.06 86 LEU A O 1
ATOM 656 N N . THR A 1 87 ? -11.641 -9.087 10.290 1.00 95.69 87 THR A N 1
ATOM 657 C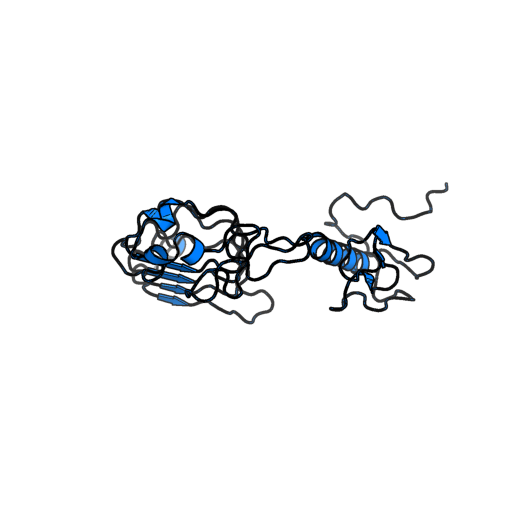 CA . THR A 1 87 ? -11.786 -8.834 11.730 1.00 95.69 87 THR A CA 1
ATOM 658 C C . THR A 1 87 ? -11.740 -7.349 12.087 1.00 95.69 87 THR A C 1
ATOM 660 O O . THR A 1 87 ? -12.272 -6.971 13.128 1.00 95.69 87 THR A O 1
ATOM 663 N N . LEU A 1 88 ? -11.147 -6.507 11.235 1.00 95.69 88 LEU A N 1
ATOM 664 C CA . LEU A 1 88 ? -11.135 -5.056 11.408 1.00 95.69 88 LEU A CA 1
ATOM 665 C C . LEU A 1 88 ? -12.505 -4.406 11.182 1.00 95.69 88 LEU A C 1
ATOM 667 O O . LEU A 1 88 ? -12.724 -3.316 11.691 1.00 95.69 88 LEU A O 1
ATOM 671 N N . ASP A 1 89 ? -13.436 -5.078 10.504 1.00 94.12 89 ASP A N 1
ATOM 672 C CA . ASP A 1 89 ? -14.796 -4.584 10.234 1.00 94.12 89 ASP A CA 1
ATOM 673 C C . ASP A 1 89 ? -15.614 -4.400 11.530 1.00 94.12 89 ASP A C 1
ATOM 675 O O . ASP A 1 89 ? -16.594 -3.667 11.585 1.00 94.12 89 ASP A O 1
ATOM 679 N N . ALA A 1 90 ? -15.165 -5.019 12.629 1.00 94.25 90 ALA A N 1
ATOM 680 C CA . ALA A 1 90 ? -15.781 -4.888 13.946 1.00 94.25 90 ALA A CA 1
ATOM 681 C C . ALA A 1 90 ? -15.647 -3.484 14.573 1.00 94.25 90 ALA A C 1
ATOM 683 O O . ALA A 1 90 ? -16.364 -3.177 15.528 1.00 94.25 90 ALA A O 1
ATOM 684 N N . PHE A 1 91 ? -14.730 -2.641 14.084 1.00 95.00 91 PHE A N 1
ATOM 685 C CA . PHE A 1 91 ? -14.506 -1.300 14.627 1.00 95.00 91 PHE A CA 1
ATOM 686 C C . PHE A 1 91 ? -15.556 -0.310 14.129 1.00 95.00 91 PHE A C 1
ATOM 688 O O . PHE A 1 91 ? -15.786 -0.177 12.930 1.00 95.00 91 PHE A O 1
ATOM 695 N N . THR A 1 92 ? -16.137 0.475 15.038 1.00 93.56 92 THR A N 1
ATOM 696 C CA . THR A 1 92 ? -17.076 1.534 14.638 1.00 93.56 92 THR A CA 1
ATOM 697 C C . THR A 1 92 ? -16.350 2.724 14.019 1.00 93.56 92 THR A C 1
ATOM 699 O O . THR A 1 92 ? -16.866 3.310 13.076 1.00 93.56 92 THR A O 1
ATOM 702 N N . LYS A 1 93 ? -15.140 3.043 14.503 1.00 94.81 93 LYS A N 1
ATOM 703 C CA . LYS A 1 93 ? -14.301 4.160 14.042 1.00 94.81 93 LYS A CA 1
ATOM 704 C C . LYS A 1 93 ? -12.853 3.723 13.859 1.00 94.81 93 LYS A C 1
ATOM 706 O O . LYS A 1 93 ? -12.095 3.648 14.830 1.00 94.81 93 LYS A O 1
ATOM 711 N N . LEU A 1 94 ? -12.456 3.471 12.617 1.00 95.62 94 LEU A N 1
ATOM 712 C CA . LEU A 1 94 ? -11.079 3.133 12.280 1.00 95.62 94 LEU A CA 1
ATOM 713 C C . LEU A 1 94 ? -10.560 4.02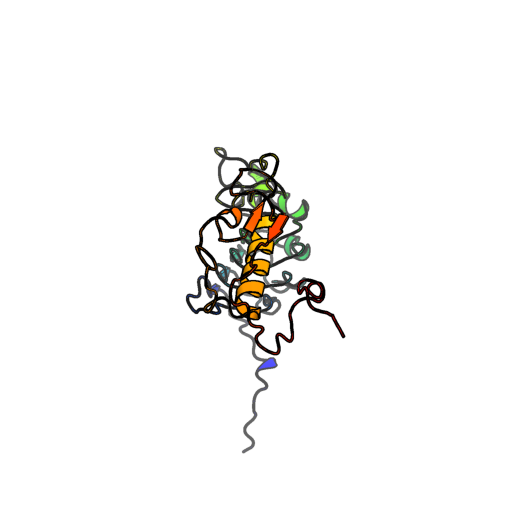3 11.149 1.00 95.62 94 LEU A C 1
ATOM 715 O O . LEU A 1 94 ? -11.079 4.021 10.037 1.00 95.62 94 LEU A O 1
ATOM 719 N N . ASP A 1 95 ? -9.476 4.740 11.435 1.00 96.06 95 ASP A N 1
ATOM 720 C CA . ASP A 1 95 ? -8.666 5.425 10.435 1.00 96.06 95 ASP A CA 1
ATOM 721 C C . ASP A 1 95 ? -7.406 4.591 10.186 1.00 96.06 95 ASP A C 1
ATOM 723 O O . ASP A 1 95 ? -6.423 4.717 10.924 1.00 96.06 95 ASP A O 1
ATOM 727 N N . ILE A 1 96 ? -7.403 3.743 9.155 1.00 96.25 96 ILE A N 1
ATOM 728 C CA . ILE A 1 96 ? -6.245 2.914 8.800 1.00 96.25 96 ILE A CA 1
ATOM 729 C C . ILE A 1 96 ? -5.601 3.368 7.485 1.00 96.25 96 ILE A C 1
ATOM 731 O O . ILE A 1 96 ? -6.219 3.446 6.427 1.00 96.25 96 ILE A O 1
ATOM 735 N N . ASN A 1 97 ? -4.312 3.696 7.530 1.00 97.38 97 ASN A N 1
ATOM 736 C CA . ASN A 1 97 ? -3.539 4.087 6.358 1.00 97.38 97 ASN A CA 1
ATOM 737 C C . ASN A 1 97 ? -2.597 2.958 5.926 1.00 97.38 97 ASN A C 1
ATOM 739 O O . ASN A 1 97 ? -1.601 2.692 6.598 1.00 97.38 97 ASN A O 1
ATOM 743 N N . LEU A 1 98 ? -2.911 2.345 4.783 1.00 97.94 98 LEU A N 1
ATOM 744 C CA . LEU A 1 98 ? -2.165 1.244 4.150 1.00 97.94 98 LEU A CA 1
ATOM 745 C C . LEU A 1 98 ? -1.532 1.656 2.809 1.00 97.94 98 LEU A C 1
ATOM 747 O O . LEU A 1 98 ? -1.106 0.826 2.011 1.00 97.94 98 LEU A O 1
ATOM 751 N N . VAL A 1 99 ? -1.534 2.953 2.498 1.00 96.56 99 VAL A N 1
ATOM 752 C CA . VAL A 1 99 ? -1.046 3.455 1.212 1.00 96.56 99 VAL A CA 1
ATOM 753 C C . VAL A 1 99 ? 0.441 3.144 1.037 1.00 96.56 99 VAL A C 1
ATOM 755 O O . VAL A 1 99 ? 1.244 3.364 1.941 1.00 96.56 99 VAL A O 1
ATOM 758 N N . GLY A 1 100 ? 0.833 2.709 -0.161 1.00 91.00 100 GLY A N 1
ATOM 759 C CA . GLY A 1 100 ? 2.234 2.417 -0.473 1.00 91.00 100 GLY A CA 1
ATOM 760 C C . GLY A 1 100 ? 2.747 1.082 0.076 1.00 91.00 100 GLY A C 1
ATOM 761 O O . GLY A 1 100 ? 3.958 0.880 0.073 1.00 91.00 100 GLY A O 1
ATOM 762 N N . ASP A 1 101 ? 1.849 0.208 0.528 1.00 96.38 101 ASP A N 1
ATOM 763 C CA . ASP A 1 101 ? 2.095 -1.219 0.749 1.00 96.38 101 ASP A CA 1
ATOM 764 C C . ASP A 1 101 ? 1.747 -2.052 -0.505 1.00 96.38 101 ASP A C 1
ATOM 766 O O . ASP A 1 101 ? 1.376 -1.517 -1.552 1.00 96.38 101 ASP A O 1
ATOM 770 N N . ASN A 1 102 ? 1.862 -3.376 -0.396 1.00 96.06 102 ASN A N 1
ATOM 771 C CA . ASN A 1 102 ? 1.547 -4.362 -1.430 1.00 96.06 102 ASN A CA 1
ATOM 772 C C . ASN A 1 102 ? 0.177 -5.038 -1.184 1.00 96.06 102 ASN A C 1
ATOM 774 O O . ASN A 1 102 ? 0.050 -6.257 -1.301 1.00 96.06 102 ASN A O 1
ATOM 778 N N . ILE A 1 103 ? -0.838 -4.265 -0.780 1.00 98.00 103 ILE A N 1
ATOM 779 C CA . ILE A 1 103 ? -2.165 -4.794 -0.420 1.00 98.00 103 ILE A CA 1
ATOM 780 C C . ILE A 1 103 ? -2.892 -5.341 -1.650 1.00 98.00 103 ILE A C 1
ATOM 782 O O . ILE A 1 103 ? -3.026 -4.670 -2.678 1.00 98.00 103 ILE A O 1
ATOM 786 N N . ASP A 1 104 ? -3.391 -6.566 -1.519 1.00 95.94 104 ASP A N 1
ATOM 787 C CA . ASP A 1 104 ? -4.050 -7.283 -2.605 1.00 95.94 104 ASP A CA 1
ATOM 788 C C . ASP A 1 104 ? -5.557 -7.072 -2.651 1.00 95.94 104 ASP A C 1
ATOM 790 O O . ASP A 1 104 ? -6.146 -7.090 -3.733 1.00 95.94 104 ASP A O 1
ATOM 794 N N . GLU A 1 105 ? -6.175 -6.917 -1.489 1.00 96.50 105 GLU A N 1
ATOM 795 C CA . GLU A 1 105 ? -7.623 -6.930 -1.359 1.00 96.50 105 GLU A CA 1
ATOM 796 C C . GLU A 1 105 ? -8.056 -6.157 -0.116 1.00 96.50 105 GLU A C 1
ATOM 798 O O . GLU A 1 105 ? -7.466 -6.290 0.960 1.00 96.50 105 GLU A O 1
ATOM 803 N N . LEU A 1 106 ? -9.101 -5.361 -0.301 1.00 95.94 106 LEU A N 1
ATOM 804 C CA . LEU A 1 106 ? -9.890 -4.705 0.722 1.00 95.94 106 LEU A CA 1
ATOM 805 C C . LEU A 1 106 ? -11.334 -5.094 0.411 1.00 95.94 106 LEU A C 1
ATOM 807 O O . LEU A 1 106 ? -11.792 -4.842 -0.702 1.00 95.94 106 LEU A O 1
ATOM 811 N N . ASP A 1 107 ? -11.993 -5.756 1.355 1.00 95.44 107 ASP A N 1
ATOM 812 C CA . ASP A 1 107 ? -13.395 -6.143 1.205 1.00 95.44 107 ASP A CA 1
ATOM 813 C C . ASP A 1 107 ? -14.297 -4.898 1.163 1.00 95.44 107 ASP A C 1
ATOM 815 O O . ASP A 1 107 ? -14.014 -3.891 1.813 1.00 95.44 107 ASP A O 1
ATOM 819 N N . ASP A 1 108 ? -15.385 -4.959 0.402 1.00 92.50 108 ASP A N 1
ATOM 820 C CA . ASP A 1 108 ? -16.306 -3.834 0.255 1.00 92.50 108 ASP A CA 1
ATOM 821 C C . ASP A 1 108 ? -17.081 -3.542 1.556 1.00 92.50 108 ASP A C 1
ATOM 823 O O . ASP A 1 108 ? -17.586 -2.427 1.706 1.00 92.50 108 ASP A O 1
ATOM 827 N N . THR A 1 109 ? -17.157 -4.488 2.512 1.00 90.75 109 THR A N 1
ATOM 828 C CA . THR A 1 109 ? -17.777 -4.227 3.832 1.00 90.75 109 THR A CA 1
ATOM 829 C C . THR A 1 109 ? -17.081 -3.094 4.569 1.00 90.75 109 THR A C 1
ATOM 831 O O . THR A 1 109 ? -17.744 -2.262 5.167 1.00 90.75 109 THR A O 1
ATOM 834 N N . PHE A 1 110 ? -15.762 -2.955 4.412 1.00 88.81 110 PHE A N 1
ATOM 835 C CA . PHE A 1 110 ? -15.005 -1.875 5.046 1.00 88.81 110 PHE A CA 1
ATOM 836 C C . PHE A 1 110 ? -15.458 -0.475 4.634 1.00 88.81 110 PHE A C 1
ATOM 838 O O . PHE A 1 110 ? -15.079 0.503 5.263 1.00 88.81 110 PHE A O 1
ATOM 845 N N . CYS A 1 111 ? -16.231 -0.377 3.559 1.00 88.75 111 CYS A N 1
ATOM 846 C CA . CYS A 1 111 ? -16.625 0.865 2.927 1.00 88.75 111 CYS A CA 1
ATOM 847 C C . CYS A 1 111 ? -18.090 1.226 3.189 1.00 88.75 111 CYS A C 1
ATOM 849 O O . CYS A 1 111 ? -18.564 2.229 2.650 1.00 88.75 111 CYS A O 1
ATOM 851 N N . ASP A 1 112 ? -18.819 0.397 3.943 1.00 87.81 112 ASP A N 1
ATOM 852 C CA . ASP A 1 112 ? -20.197 0.665 4.358 1.00 87.81 112 ASP A CA 1
ATOM 853 C C . ASP A 1 112 ? -20.280 1.486 5.658 1.00 87.81 112 ASP A C 1
ATOM 855 O O . ASP A 1 112 ? -21.349 2.000 6.005 1.00 87.81 112 ASP A O 1
ATOM 859 N N . ASN A 1 113 ? -19.147 1.656 6.347 1.00 87.31 113 ASN A N 1
ATOM 860 C CA . ASN A 1 113 ? -19.071 2.373 7.605 1.00 87.31 113 ASN A CA 1
ATOM 861 C C . ASN A 1 113 ? -18.831 3.877 7.394 1.00 87.31 113 ASN A C 1
ATOM 863 O O . ASN A 1 113 ? -17.726 4.337 7.112 1.00 87.31 113 ASN A O 1
ATOM 867 N N . ASP A 1 114 ? -19.877 4.667 7.630 1.00 89.75 114 ASP A N 1
ATOM 868 C CA . ASP A 1 114 ? -19.871 6.124 7.471 1.00 89.75 114 ASP A CA 1
ATOM 869 C C . ASP A 1 114 ? -18.922 6.883 8.418 1.00 89.75 114 ASP A C 1
ATOM 871 O O . ASP A 1 114 ? -18.702 8.077 8.212 1.00 89.75 114 ASP A O 1
ATOM 875 N N . GLU A 1 115 ? -18.386 6.255 9.469 1.00 92.25 115 GLU A N 1
ATOM 876 C CA . GLU A 1 115 ? -17.470 6.904 10.419 1.00 92.25 115 GLU A CA 1
ATOM 877 C C . GLU A 1 115 ? -15.993 6.557 10.175 1.00 92.25 115 GLU A C 1
ATOM 879 O O . GLU A 1 115 ? -15.110 7.182 10.771 1.00 92.25 115 GLU A O 1
ATOM 884 N N . TRP A 1 116 ? -15.707 5.613 9.277 1.00 93.38 116 TRP A N 1
ATOM 885 C CA . TRP A 1 116 ? -14.343 5.241 8.911 1.00 93.38 116 TRP A CA 1
ATOM 886 C C . TRP A 1 116 ? -13.640 6.325 8.105 1.00 93.38 116 TRP A C 1
ATOM 888 O O . TRP A 1 116 ? -14.259 7.128 7.397 1.00 93.38 116 TRP A O 1
ATOM 898 N N . MET A 1 117 ? -12.314 6.367 8.240 1.00 93.50 117 MET A N 1
ATOM 899 C CA . MET A 1 117 ? -11.459 7.338 7.555 1.00 93.50 117 MET A CA 1
ATOM 900 C C . MET A 1 117 ? -11.914 8.789 7.789 1.00 93.50 117 MET A C 1
ATOM 902 O O . MET A 1 117 ? -11.961 9.605 6.864 1.00 93.50 117 MET A O 1
ATOM 906 N N . ALA A 1 118 ? -12.271 9.108 9.035 1.00 91.50 118 ALA A N 1
ATOM 907 C CA . ALA A 1 118 ? -12.879 10.363 9.471 1.00 91.50 118 ALA A CA 1
ATOM 908 C C . ALA A 1 118 ? -14.146 10.744 8.672 1.00 91.50 118 ALA A C 1
ATOM 910 O O . ALA A 1 118 ? -14.381 11.920 8.378 1.00 91.50 118 ALA A O 1
ATOM 911 N N . GLY A 1 119 ? -14.943 9.738 8.310 1.00 91.12 119 GLY A N 1
ATOM 912 C CA . GLY A 1 119 ? -16.168 9.840 7.519 1.00 91.12 119 GLY A CA 1
ATOM 913 C C . GLY A 1 119 ? -15.962 10.028 6.017 1.00 91.12 119 GLY A C 1
ATOM 914 O O . GLY A 1 119 ? -16.881 10.433 5.303 1.00 91.12 119 GLY A O 1
ATOM 915 N N . ALA A 1 120 ? -14.755 9.770 5.511 1.00 90.88 120 ALA A N 1
ATOM 916 C CA . ALA A 1 120 ? -14.483 9.832 4.078 1.00 90.88 120 ALA A CA 1
ATOM 917 C C . ALA A 1 120 ? -15.176 8.697 3.301 1.00 90.88 120 ALA A C 1
ATOM 919 O O . ALA A 1 120 ? -15.524 8.898 2.133 1.00 90.88 120 ALA A O 1
ATOM 920 N N . ASP A 1 121 ? -15.429 7.556 3.943 1.00 88.56 121 ASP A N 1
ATOM 921 C CA . ASP A 1 121 ? -16.066 6.387 3.326 1.00 88.56 121 ASP A CA 1
ATOM 922 C C . ASP A 1 121 ? -17.503 6.689 2.890 1.00 88.56 121 ASP A C 1
ATOM 924 O O . ASP A 1 121 ? -17.868 6.398 1.751 1.00 88.56 121 ASP A O 1
ATOM 928 N N . GLN A 1 122 ? -18.258 7.444 3.696 1.00 89.56 122 GLN A N 1
ATOM 929 C CA . GLN A 1 122 ? -19.595 7.934 3.335 1.00 89.56 122 GLN A CA 1
ATOM 930 C C . GLN A 1 122 ? -19.612 8.696 1.996 1.00 89.56 122 GLN A C 1
ATOM 932 O O . GLN A 1 122 ? -20.608 8.705 1.267 1.00 89.56 122 GLN A O 1
ATOM 937 N N . ARG A 1 123 ? -18.516 9.391 1.667 1.00 90.62 123 ARG A N 1
ATOM 938 C CA . ARG A 1 123 ? -18.437 10.277 0.499 1.00 90.62 123 ARG A CA 1
ATOM 939 C C . ARG A 1 123 ? -17.789 9.624 -0.714 1.00 90.62 123 ARG A C 1
ATOM 941 O O . ARG A 1 123 ? -18.204 9.902 -1.839 1.00 90.62 123 ARG A O 1
ATOM 948 N N . TYR A 1 124 ? -16.755 8.812 -0.508 1.00 92.50 124 TYR A N 1
ATOM 949 C CA . TYR A 1 124 ? -15.934 8.266 -1.593 1.00 92.50 124 TYR A CA 1
ATOM 950 C C . TYR A 1 124 ? -16.000 6.733 -1.699 1.00 92.50 124 TYR A C 1
ATOM 952 O O . TYR A 1 124 ? -15.399 6.171 -2.622 1.00 92.50 124 TYR A O 1
ATOM 960 N N . GLY A 1 125 ? -16.727 6.059 -0.802 1.00 92.81 125 GLY A N 1
ATOM 961 C CA . GLY A 1 125 ? -16.737 4.602 -0.666 1.00 92.81 125 GLY A CA 1
ATOM 962 C C . GLY A 1 125 ? -15.331 4.059 -0.410 1.00 92.81 125 GLY A C 1
ATOM 963 O O . GLY A 1 125 ? -14.468 4.760 0.116 1.00 92.81 125 GLY A O 1
ATOM 964 N N . CYS A 1 126 ? -15.036 2.854 -0.901 1.00 93.06 126 CYS A N 1
ATOM 965 C CA . CYS A 1 126 ? -13.734 2.202 -0.701 1.00 93.06 126 CYS A CA 1
ATOM 966 C C . CYS A 1 126 ? -12.526 3.014 -1.173 1.00 93.06 126 CYS A C 1
ATOM 968 O O . CYS A 1 126 ? -11.410 2.826 -0.688 1.00 93.06 126 CYS A O 1
ATOM 970 N N . LYS A 1 127 ? -12.735 3.951 -2.103 1.00 95.25 127 LYS A N 1
ATOM 971 C CA . LYS A 1 127 ? -11.670 4.812 -2.620 1.00 95.25 127 LYS A CA 1
ATOM 972 C C . LYS A 1 127 ? -11.113 5.755 -1.555 1.00 95.25 127 LYS A C 1
ATOM 974 O O . LYS A 1 127 ? -9.998 6.234 -1.745 1.00 95.25 127 LYS A O 1
ATOM 979 N N . ALA A 1 128 ? -11.843 6.021 -0.468 1.00 95.00 128 ALA A N 1
ATOM 980 C CA . ALA A 1 128 ? -11.340 6.753 0.696 1.00 95.00 128 ALA A CA 1
ATOM 981 C C . ALA A 1 128 ? -10.261 5.974 1.462 1.00 95.00 128 ALA A C 1
ATOM 983 O O . ALA A 1 128 ? -9.325 6.588 1.980 1.00 95.00 128 ALA A O 1
ATOM 984 N N . ASN A 1 129 ? -10.345 4.641 1.468 1.00 95.69 129 ASN A N 1
ATOM 985 C CA . ASN A 1 129 ? -9.358 3.750 2.071 1.00 95.69 129 ASN A CA 1
ATOM 986 C C . ASN A 1 129 ? -8.147 3.567 1.148 1.00 95.69 129 ASN A C 1
ATOM 988 O O . ASN A 1 129 ? -7.027 3.969 1.484 1.00 95.69 129 ASN A O 1
ATOM 992 N N . LEU A 1 130 ? -8.375 2.988 -0.037 1.00 97.38 130 LEU A N 1
ATOM 993 C CA . LEU A 1 130 ? -7.350 2.653 -1.027 1.00 97.38 130 LEU A CA 1
ATOM 994 C C . LEU A 1 130 ? -7.934 2.730 -2.444 1.00 97.38 130 LEU A C 1
ATOM 996 O O . LEU A 1 130 ? -9.034 2.253 -2.709 1.00 97.38 130 LEU A O 1
ATOM 1000 N N . CYS A 1 131 ? -7.182 3.288 -3.393 1.00 97.62 131 CYS A N 1
ATOM 1001 C CA . CYS A 1 131 ? -7.550 3.185 -4.801 1.00 97.62 131 CYS A CA 1
ATOM 1002 C C . CYS A 1 131 ? -7.528 1.714 -5.253 1.00 97.62 131 CYS A C 1
ATOM 1004 O O . CYS A 1 131 ? -6.597 0.995 -4.881 1.00 97.62 131 CYS A O 1
ATOM 1006 N N . PRO A 1 132 ? -8.496 1.269 -6.073 1.00 96.81 132 PRO A N 1
ATOM 1007 C CA . PRO A 1 132 ? -8.526 -0.095 -6.600 1.00 96.81 132 PRO A CA 1
ATOM 1008 C C . PRO A 1 132 ? -7.273 -0.461 -7.408 1.00 96.81 132 PRO A C 1
ATOM 1010 O O . PRO A 1 132 ? -6.577 0.417 -7.920 1.00 96.81 132 PRO A O 1
ATOM 1013 N N . LYS A 1 133 ? -7.030 -1.767 -7.589 1.00 95.56 133 LYS A N 1
ATOM 1014 C CA . LYS A 1 133 ? -5.980 -2.273 -8.492 1.00 95.56 133 LYS A CA 1
ATOM 1015 C C . LYS A 1 133 ? -6.131 -1.687 -9.902 1.00 95.56 133 LYS A C 1
ATOM 1017 O O . LYS A 1 133 ? -7.244 -1.453 -10.371 1.00 95.56 133 LYS A O 1
ATOM 1022 N N . ASN A 1 134 ? -5.001 -1.461 -10.572 1.00 94.06 134 ASN A N 1
ATOM 1023 C CA . ASN A 1 134 ? -4.867 -0.781 -11.869 1.00 94.06 134 ASN A CA 1
ATOM 1024 C C . ASN A 1 134 ? -5.412 0.653 -11.915 1.00 94.06 134 ASN A C 1
ATOM 1026 O O . ASN A 1 134 ? -5.534 1.239 -12.991 1.00 94.06 134 ASN A O 1
ATOM 1030 N N . LYS A 1 135 ? -5.683 1.239 -10.747 1.00 95.88 135 LYS A N 1
ATOM 1031 C CA . LYS A 1 135 ? -5.904 2.666 -10.588 1.00 95.88 135 LYS A CA 1
ATOM 1032 C C . LYS A 1 135 ? -4.893 3.236 -9.607 1.00 95.88 135 LYS A C 1
ATOM 1034 O O . LYS A 1 135 ? -4.367 2.543 -8.738 1.00 95.88 135 LYS A O 1
ATOM 1039 N N . TYR A 1 136 ? -4.650 4.530 -9.716 1.00 94.69 136 TYR A N 1
ATOM 1040 C CA . TYR A 1 136 ? -3.748 5.240 -8.828 1.00 94.69 136 TYR A CA 1
ATOM 1041 C C . TYR A 1 136 ? -4.317 6.584 -8.403 1.00 94.69 136 TYR A C 1
ATOM 1043 O O . TYR A 1 136 ? -5.147 7.204 -9.072 1.00 94.69 136 TYR A O 1
ATOM 1051 N N . HIS A 1 137 ? -3.795 7.080 -7.294 1.00 94.44 137 HIS A N 1
ATOM 1052 C CA . HIS A 1 137 ? -3.940 8.471 -6.905 1.00 94.44 137 HIS A CA 1
ATOM 1053 C C . HIS A 1 137 ? -2.628 8.921 -6.254 1.00 94.44 137 HIS A C 1
ATOM 1055 O O . HIS A 1 137 ? -2.040 8.130 -5.531 1.00 94.44 137 HIS A O 1
ATOM 1061 N N . PRO A 1 138 ? -2.159 10.176 -6.392 1.00 90.94 138 PRO A N 1
ATOM 1062 C CA . PRO A 1 138 ? -0.898 10.619 -5.770 1.00 90.94 138 PRO A CA 1
ATOM 1063 C C . PRO A 1 138 ? -0.843 10.509 -4.238 1.00 90.94 138 PRO A C 1
ATOM 1065 O O . PRO A 1 138 ? 0.211 10.696 -3.634 1.00 90.94 138 PRO A O 1
ATOM 1068 N N . ARG A 1 139 ? -1.988 10.258 -3.595 1.00 91.81 139 ARG A N 1
ATOM 1069 C CA . ARG A 1 139 ? -2.117 9.961 -2.161 1.00 91.81 139 ARG A CA 1
ATOM 1070 C C . ARG A 1 139 ? -2.545 8.519 -1.880 1.00 91.81 139 ARG A C 1
ATOM 1072 O O . ARG A 1 139 ? -2.889 8.219 -0.749 1.00 91.81 139 ARG A O 1
ATOM 1079 N N . GLY A 1 140 ? -2.603 7.670 -2.900 1.00 95.56 140 GLY A N 1
ATOM 1080 C CA . GLY A 1 140 ? -3.008 6.263 -2.848 1.00 95.56 140 GLY A CA 1
ATOM 1081 C C . GLY A 1 140 ? -4.503 6.041 -2.692 1.00 95.56 140 GLY A C 1
ATOM 1082 O O . GLY A 1 140 ? -4.988 4.954 -2.950 1.00 95.56 140 GLY A O 1
ATOM 1083 N N . ARG A 1 141 ? -5.244 7.074 -2.308 1.00 96.19 141 ARG A N 1
ATOM 1084 C CA . ARG A 1 141 ? -6.684 7.058 -2.062 1.00 96.19 141 ARG A CA 1
ATOM 1085 C C . ARG A 1 141 ? -7.284 8.418 -2.392 1.00 96.19 141 ARG A C 1
ATOM 1087 O O . ARG A 1 141 ? -6.549 9.415 -2.419 1.00 96.19 141 ARG A O 1
ATOM 1094 N N . GLN A 1 142 ? -8.586 8.468 -2.617 1.00 95.38 142 GLN A N 1
ATOM 1095 C CA . GLN A 1 142 ? -9.331 9.703 -2.813 1.00 95.38 142 GLN A CA 1
ATOM 1096 C C . GLN A 1 142 ? -9.459 10.453 -1.479 1.00 95.38 142 GLN A C 1
ATOM 1098 O O . GLN A 1 142 ? -9.854 9.882 -0.470 1.00 95.38 142 GLN A O 1
ATOM 1103 N N . ILE A 1 143 ? -9.095 11.737 -1.467 1.00 90.25 143 ILE A N 1
ATOM 1104 C CA . ILE A 1 143 ? -9.158 12.590 -0.262 1.00 90.25 143 ILE A CA 1
ATOM 1105 C C . ILE A 1 143 ? -10.009 13.850 -0.461 1.00 90.25 143 ILE A C 1
ATOM 1107 O O . ILE A 1 143 ? -10.319 14.548 0.501 1.00 90.25 143 ILE A O 1
ATOM 1111 N N . ASP A 1 144 ? -10.375 14.152 -1.705 1.00 91.12 144 ASP A N 1
ATOM 1112 C CA . ASP A 1 144 ? -11.185 15.302 -2.081 1.00 91.12 144 ASP A CA 1
ATOM 1113 C C . ASP A 1 144 ? -11.995 15.001 -3.358 1.00 91.12 144 ASP A C 1
ATOM 1115 O O . ASP A 1 144 ? -11.737 14.028 -4.072 1.00 91.12 144 ASP A O 1
ATOM 1119 N N . ASP A 1 145 ? -12.985 15.846 -3.655 1.00 89.50 145 ASP A N 1
ATOM 1120 C CA . ASP A 1 145 ? -13.816 15.730 -4.864 1.00 89.50 145 ASP A CA 1
ATOM 1121 C C . ASP A 1 145 ? -13.062 16.077 -6.156 1.00 89.50 145 ASP A C 1
ATOM 1123 O O . ASP A 1 145 ? -13.538 15.793 -7.254 1.00 89.50 145 ASP A O 1
ATOM 1127 N N . SER A 1 146 ? -11.921 16.763 -6.057 1.00 87.38 146 SER A N 1
ATOM 1128 C CA . SER A 1 146 ? -11.233 17.310 -7.228 1.00 87.38 146 SER A CA 1
ATOM 1129 C C . SER A 1 146 ? -10.494 16.239 -8.021 1.00 87.38 146 SER A C 1
ATOM 1131 O O . SER A 1 146 ? -10.163 16.455 -9.191 1.00 87.38 146 SER A O 1
ATOM 1133 N N . ARG A 1 147 ? -10.195 15.098 -7.3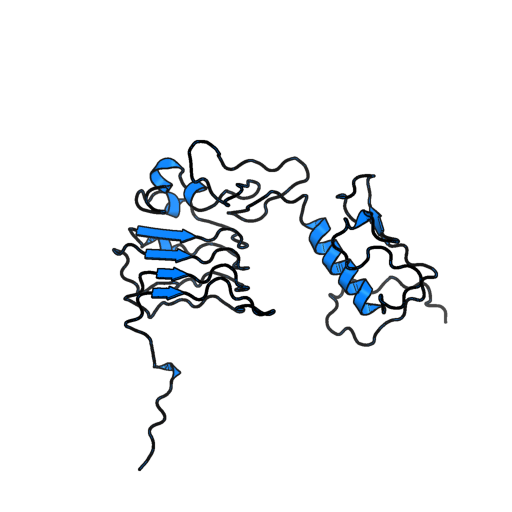87 1.00 88.69 147 ARG A N 1
ATOM 1134 C CA . ARG A 1 147 ? -9.338 14.073 -7.968 1.00 88.69 147 ARG A CA 1
ATOM 1135 C C . ARG A 1 147 ? -9.762 12.670 -7.531 1.00 88.69 147 ARG A C 1
ATOM 1137 O O . ARG A 1 147 ? -9.544 12.263 -6.395 1.00 88.69 147 ARG A O 1
ATOM 1144 N N . ASP A 1 148 ? -10.337 11.930 -8.473 1.00 95.00 148 ASP A N 1
ATOM 1145 C CA . ASP A 1 148 ? -10.659 10.510 -8.309 1.00 95.00 148 ASP A CA 1
ATOM 1146 C C . ASP A 1 148 ? -9.425 9.619 -8.586 1.00 95.00 148 ASP A C 1
ATOM 1148 O O . ASP A 1 148 ? -8.418 10.077 -9.142 1.00 95.00 148 ASP A O 1
ATOM 1152 N N . CYS A 1 149 ? -9.507 8.341 -8.211 1.00 96.62 149 CYS A N 1
ATOM 1153 C CA . CYS A 1 149 ? -8.569 7.297 -8.606 1.00 96.62 149 CYS A CA 1
ATOM 1154 C C . CYS A 1 149 ? -8.576 7.149 -10.133 1.00 96.62 149 CYS A C 1
ATOM 1156 O O . CYS A 1 149 ? -9.594 6.809 -10.740 1.00 96.62 149 CYS A O 1
ATOM 1158 N N . LYS A 1 150 ? -7.427 7.408 -10.754 1.00 95.69 150 LYS A N 1
ATOM 1159 C CA . LYS A 1 150 ? -7.250 7.379 -12.206 1.00 95.69 150 LYS A CA 1
ATOM 1160 C C . LYS A 1 150 ? -6.848 5.994 -12.671 1.00 95.69 150 LYS A C 1
ATOM 1162 O O . LYS A 1 150 ? -6.027 5.366 -12.015 1.00 95.69 150 LYS A O 1
ATOM 1167 N N . ASP A 1 151 ? -7.393 5.554 -13.796 1.00 95.38 151 ASP A N 1
ATOM 1168 C CA . ASP A 1 151 ? -6.933 4.345 -14.479 1.00 95.38 151 ASP A CA 1
ATOM 1169 C C . ASP A 1 151 ? -5.488 4.498 -14.963 1.00 95.38 151 ASP A C 1
ATOM 1171 O O . ASP A 1 151 ? -5.045 5.606 -15.277 1.00 95.38 151 ASP A O 1
ATOM 1175 N N . CYS A 1 152 ? -4.764 3.381 -14.997 1.00 87.75 152 CYS A N 1
ATOM 1176 C CA . CYS A 1 152 ? -3.464 3.312 -15.649 1.00 87.75 152 CYS A CA 1
ATOM 1177 C C . CYS A 1 152 ? -3.597 3.374 -17.170 1.00 87.75 152 CYS A C 1
ATOM 1179 O O . CYS A 1 152 ? -4.548 2.832 -17.744 1.00 87.75 152 CYS A O 1
ATOM 1181 N N . ASP A 1 153 ? -2.626 4.019 -17.816 1.00 85.12 153 ASP A N 1
ATOM 1182 C CA . ASP A 1 153 ? -2.545 4.053 -19.272 1.00 85.12 153 ASP A CA 1
ATOM 1183 C C . ASP A 1 153 ? -2.173 2.660 -19.826 1.00 85.12 153 ASP A C 1
ATOM 1185 O O . ASP A 1 153 ? -1.610 1.821 -19.111 1.00 85.12 153 ASP A O 1
ATOM 1189 N N . PRO A 1 154 ? -2.486 2.359 -21.100 1.00 77.56 154 PRO A N 1
ATOM 1190 C CA . PRO A 1 154 ? -2.073 1.105 -21.722 1.00 77.56 154 PRO A CA 1
ATOM 1191 C C . PRO A 1 154 ? -0.556 0.891 -21.614 1.00 77.56 154 PRO A C 1
ATOM 1193 O O . PRO A 1 154 ? 0.219 1.745 -22.034 1.00 77.56 154 PRO A O 1
ATOM 1196 N N . GLY A 1 155 ? -0.138 -0.261 -21.084 1.00 68.25 155 GLY A N 1
ATOM 1197 C CA . GLY A 1 155 ? 1.280 -0.558 -20.833 1.00 68.25 155 GLY A CA 1
ATOM 1198 C C . GLY A 1 155 ? 1.773 -0.162 -19.437 1.00 68.25 155 GLY A C 1
ATOM 1199 O O . GLY A 1 155 ? 2.942 -0.372 -19.127 1.00 68.25 155 GLY A O 1
ATOM 1200 N N . GLU A 1 156 ? 0.892 0.341 -18.572 1.00 79.44 156 GLU A N 1
ATOM 1201 C CA . GLU A 1 156 ? 1.166 0.588 -17.157 1.00 79.44 156 GLU A CA 1
ATOM 1202 C C . GLU A 1 156 ? 0.285 -0.284 -16.250 1.00 79.44 156 GLU A C 1
ATOM 1204 O O . GLU A 1 156 ? -0.785 -0.742 -16.652 1.00 79.44 156 GLU A O 1
ATOM 1209 N N . ASP A 1 157 ? 0.743 -0.564 -15.031 1.00 84.69 157 ASP A N 1
ATOM 1210 C CA . ASP A 1 157 ? -0.019 -1.223 -13.974 1.00 84.69 157 ASP A CA 1
ATOM 1211 C C . ASP A 1 157 ? 0.096 -0.497 -12.630 1.00 84.69 157 ASP A C 1
ATOM 1213 O O . ASP A 1 157 ? 1.018 0.264 -12.328 1.00 84.69 157 ASP A O 1
ATOM 1217 N N . ALA A 1 158 ? -0.894 -0.770 -11.791 1.00 90.75 158 ALA A N 1
ATOM 1218 C CA . ALA A 1 158 ? -0.882 -0.469 -10.372 1.00 90.75 158 ALA A CA 1
ATOM 1219 C C . ALA A 1 158 ? -1.335 -1.751 -9.661 1.00 90.75 158 ALA A C 1
ATOM 1221 O O . ALA A 1 158 ? -2.524 -1.907 -9.371 1.00 90.75 158 ALA A O 1
ATOM 1222 N N . PRO A 1 159 ? -0.428 -2.723 -9.445 1.00 88.94 159 PRO A N 1
ATOM 1223 C CA . PRO A 1 159 ? -0.815 -4.086 -9.083 1.00 88.94 159 PRO A CA 1
ATOM 1224 C C . PRO A 1 159 ? -1.419 -4.199 -7.683 1.00 88.94 159 PRO A C 1
ATOM 1226 O O . PRO A 1 159 ? -2.079 -5.192 -7.393 1.00 88.94 159 PRO A O 1
ATOM 1229 N N . PHE A 1 160 ? -1.225 -3.192 -6.832 1.00 95.88 160 PHE A N 1
ATOM 1230 C CA . PHE A 1 160 ? -1.700 -3.175 -5.453 1.00 95.88 160 PHE A CA 1
ATOM 1231 C C . PHE A 1 160 ? -2.753 -2.095 -5.244 1.00 95.88 160 PHE A C 1
ATOM 1233 O O . PHE A 1 160 ? -2.686 -1.012 -5.839 1.00 95.88 160 PHE A O 1
ATOM 1240 N N . MET A 1 161 ? -3.708 -2.382 -4.362 1.00 97.31 161 MET A N 1
ATOM 1241 C CA . MET A 1 161 ? -4.631 -1.361 -3.887 1.00 97.31 161 MET A CA 1
ATOM 1242 C C . MET A 1 161 ? -3.846 -0.275 -3.147 1.00 97.31 161 MET A C 1
ATOM 1244 O O . MET A 1 161 ? -2.878 -0.556 -2.444 1.00 97.31 161 MET A O 1
ATOM 1248 N N . GLY A 1 162 ? -4.241 0.984 -3.311 1.00 96.25 162 GLY A N 1
ATOM 1249 C CA . GLY A 1 162 ? -3.554 2.095 -2.655 1.00 96.25 162 GLY A CA 1
ATOM 1250 C C . GLY A 1 162 ? -2.354 2.650 -3.419 1.00 96.25 162 GLY A C 1
ATOM 1251 O O . GLY A 1 162 ? -1.581 3.430 -2.857 1.00 96.25 162 GLY A O 1
ATOM 1252 N N . SER A 1 163 ? -2.155 2.237 -4.674 1.00 94.38 163 SER A N 1
ATOM 1253 C CA . SER A 1 163 ? -0.997 2.636 -5.478 1.00 94.38 163 SER A CA 1
ATOM 1254 C C . SER A 1 163 ? -0.927 4.153 -5.696 1.00 94.38 163 SER A C 1
ATOM 1256 O O . SER A 1 163 ? -1.911 4.820 -6.026 1.00 94.38 163 SER A O 1
ATOM 1258 N N . LEU A 1 164 ? 0.276 4.710 -5.518 1.00 89.75 164 LEU A N 1
ATOM 1259 C CA . LEU A 1 164 ? 0.529 6.154 -5.623 1.00 89.75 164 LEU A CA 1
ATOM 1260 C C . LEU A 1 164 ? 0.665 6.655 -7.061 1.00 89.75 164 LEU A C 1
ATOM 1262 O O . LEU A 1 164 ? 0.412 7.824 -7.352 1.00 89.75 164 LEU A O 1
ATOM 1266 N N . THR A 1 165 ? 1.123 5.775 -7.941 1.00 86.38 165 THR A N 1
ATOM 1267 C CA . THR A 1 165 ? 1.348 6.003 -9.364 1.00 86.38 165 THR A CA 1
ATOM 1268 C C . THR A 1 165 ? 1.056 4.700 -10.086 1.00 86.38 165 THR A C 1
ATOM 1270 O O . THR A 1 165 ? 1.220 3.627 -9.501 1.00 86.38 165 THR A O 1
ATOM 1273 N N . CYS A 1 166 ? 0.691 4.792 -11.357 1.00 86.38 166 CYS A N 1
ATOM 1274 C CA . CYS A 1 166 ? 0.913 3.675 -12.255 1.00 86.38 166 CYS A CA 1
ATOM 1275 C C . CYS A 1 166 ? 2.413 3.563 -12.518 1.00 86.38 166 CYS A C 1
ATOM 1277 O O . CYS A 1 166 ? 3.164 4.543 -12.439 1.00 86.38 166 CYS A O 1
ATOM 1279 N N . ARG A 1 167 ? 2.876 2.340 -12.704 1.00 76.62 167 ARG A N 1
ATOM 1280 C CA . ARG A 1 167 ? 4.232 2.041 -13.134 1.00 76.62 167 ARG A CA 1
ATOM 1281 C C . ARG A 1 167 ? 4.095 1.453 -14.520 1.00 76.62 167 ARG A C 1
ATOM 1283 O O . ARG A 1 167 ? 3.194 0.661 -14.746 1.00 76.62 167 ARG A O 1
ATOM 1290 N N . SER A 1 168 ? 4.972 1.816 -15.441 1.00 65.94 168 SER A N 1
ATOM 1291 C CA . SER A 1 168 ? 5.121 1.112 -16.713 1.00 65.94 168 SER A CA 1
ATOM 1292 C C . SER A 1 168 ? 5.673 -0.294 -16.430 1.00 65.94 168 SER A C 1
ATOM 1294 O O . SER A 1 168 ? 6.880 -0.495 -16.479 1.00 65.94 168 SER A O 1
ATOM 1296 N N . GLN A 1 169 ? 4.755 -1.166 -15.983 1.00 59.62 169 GLN A N 1
ATOM 1297 C CA . GLN A 1 169 ? 4.745 -2.609 -15.705 1.00 59.62 169 GLN A CA 1
ATOM 1298 C C . GLN A 1 169 ? 6.004 -3.189 -15.040 1.00 59.62 169 GLN A C 1
ATOM 1300 O O . GLN A 1 169 ? 7.126 -2.995 -15.491 1.00 59.62 169 GLN A O 1
ATOM 1305 N N . GLY A 1 170 ? 5.829 -3.984 -13.981 1.00 52.69 170 GLY A N 1
ATOM 1306 C CA . GLY A 1 170 ? 6.881 -4.611 -13.153 1.00 52.69 170 GLY A CA 1
ATOM 1307 C C . GLY A 1 170 ? 8.087 -5.294 -13.839 1.00 52.69 170 GLY A C 1
ATOM 1308 O O . GLY A 1 170 ? 9.061 -5.580 -13.144 1.00 52.69 170 GLY A O 1
ATOM 1309 N N . LEU A 1 171 ? 8.097 -5.474 -15.163 1.00 51.75 171 LEU A N 1
ATOM 1310 C CA . LEU A 1 171 ? 9.243 -5.924 -15.963 1.00 51.75 171 LEU A CA 1
ATOM 1311 C C . LEU A 1 171 ? 10.496 -5.066 -15.741 1.00 51.75 171 LEU A C 1
ATOM 1313 O O . LEU A 1 171 ? 11.527 -5.605 -15.358 1.00 51.75 171 LEU A O 1
ATOM 1317 N N . LEU A 1 172 ? 10.415 -3.735 -15.842 1.00 58.56 172 LEU A N 1
ATOM 1318 C CA . LEU A 1 172 ? 11.607 -2.881 -15.704 1.00 58.56 172 LEU A CA 1
ATOM 1319 C C . LEU A 1 172 ? 12.228 -2.935 -14.301 1.00 58.56 172 LEU A C 1
ATOM 1321 O O . LEU A 1 172 ? 13.437 -2.771 -14.135 1.00 58.56 172 LEU A O 1
ATOM 1325 N N . PHE A 1 173 ? 11.419 -3.125 -13.257 1.00 63.88 173 PHE A N 1
ATOM 1326 C CA . PHE A 1 173 ? 11.931 -3.194 -11.888 1.00 63.88 173 PHE A CA 1
ATOM 1327 C C . PHE A 1 173 ? 12.583 -4.551 -11.594 1.00 63.88 173 PHE A C 1
ATOM 1329 O O . PHE A 1 173 ? 13.674 -4.590 -11.021 1.00 63.88 173 PHE A O 1
ATOM 1336 N N . GLU A 1 174 ? 11.963 -5.655 -12.015 1.00 69.81 174 GLU A N 1
ATOM 1337 C CA . GLU A 1 174 ? 12.544 -6.994 -11.874 1.00 69.81 174 GLU A CA 1
ATOM 1338 C C . GLU A 1 174 ? 13.788 -7.168 -12.752 1.00 69.81 174 GLU A C 1
ATOM 1340 O O . GLU A 1 174 ? 14.820 -7.630 -12.266 1.00 69.81 174 GLU A O 1
ATOM 1345 N N . GLU A 1 175 ? 13.754 -6.705 -14.003 1.00 78.81 175 GLU A N 1
ATOM 1346 C CA . GLU A 1 175 ? 14.901 -6.708 -14.916 1.00 78.81 175 GLU A CA 1
ATOM 1347 C C . GLU A 1 175 ? 16.074 -5.918 -14.339 1.00 78.81 175 GLU A C 1
ATOM 1349 O O . GLU A 1 175 ? 17.214 -6.374 -14.411 1.00 78.81 175 GLU A O 1
ATOM 1354 N N . ARG A 1 176 ? 15.820 -4.777 -13.682 1.00 83.69 176 ARG A N 1
ATOM 1355 C CA . ARG A 1 176 ? 16.872 -4.019 -12.988 1.00 83.69 176 ARG A CA 1
ATOM 1356 C C . ARG A 1 176 ? 17.556 -4.859 -11.927 1.00 83.69 176 ARG A C 1
ATOM 1358 O O . ARG A 1 176 ? 18.782 -4.872 -11.853 1.00 83.69 176 ARG A O 1
ATOM 1365 N N . ILE A 1 177 ? 16.761 -5.521 -11.088 1.00 78.31 177 ILE A N 1
ATOM 1366 C CA . ILE A 1 177 ? 17.266 -6.358 -10.000 1.00 78.31 177 ILE A CA 1
ATOM 1367 C C . ILE A 1 177 ? 18.082 -7.514 -10.581 1.00 78.31 177 ILE A C 1
ATOM 1369 O O . ILE A 1 177 ? 19.197 -7.751 -10.120 1.00 78.31 177 ILE A O 1
ATOM 1373 N N . ILE A 1 178 ? 17.569 -8.188 -11.613 1.00 82.94 178 ILE A N 1
ATOM 1374 C CA . ILE A 1 178 ? 18.256 -9.293 -12.291 1.00 82.94 178 ILE A CA 1
ATOM 1375 C C . ILE A 1 178 ? 19.580 -8.811 -12.893 1.00 82.94 178 ILE A C 1
ATOM 1377 O O . ILE A 1 178 ? 20.620 -9.429 -12.670 1.00 82.94 178 ILE A O 1
ATOM 1381 N N . LEU A 1 179 ? 19.582 -7.686 -13.611 1.00 89.69 179 LEU A N 1
ATOM 1382 C CA . LEU A 1 179 ? 20.792 -7.135 -14.215 1.00 89.69 179 LEU A CA 1
ATOM 1383 C C . LEU A 1 179 ? 21.813 -6.723 -13.145 1.00 89.69 179 LEU A C 1
ATOM 1385 O O . LEU A 1 179 ? 22.983 -7.074 -13.262 1.00 89.69 179 LEU A O 1
ATOM 1389 N N . THR A 1 180 ? 21.408 -6.066 -12.059 1.00 86.56 180 THR A N 1
ATOM 1390 C CA . THR A 1 180 ? 22.326 -5.750 -10.950 1.00 86.56 180 THR A CA 1
ATOM 1391 C C . THR A 1 180 ? 22.891 -7.015 -10.294 1.00 86.56 180 THR A C 1
ATOM 1393 O O . THR A 1 180 ? 24.086 -7.065 -10.011 1.00 86.56 180 THR A O 1
ATOM 1396 N N . GLN A 1 181 ? 22.095 -8.075 -10.131 1.00 84.06 181 GLN A N 1
ATOM 1397 C CA . GLN A 1 181 ? 22.597 -9.365 -9.644 1.00 84.06 181 GLN A CA 1
ATOM 1398 C C . GLN A 1 181 ? 23.605 -10.002 -10.605 1.00 84.06 181 GLN A C 1
ATOM 1400 O O . GLN A 1 181 ? 24.613 -10.536 -10.148 1.00 84.06 181 GLN A O 1
ATOM 1405 N N . ILE A 1 182 ? 23.375 -9.928 -11.923 1.00 87.50 182 ILE A N 1
ATOM 1406 C CA . ILE A 1 182 ? 24.356 -10.351 -12.932 1.00 87.50 182 ILE A CA 1
ATOM 1407 C C . ILE A 1 182 ? 25.640 -9.548 -12.751 1.00 87.50 182 ILE A C 1
ATOM 1409 O O . ILE A 1 182 ? 26.706 -10.134 -12.592 1.00 87.50 182 ILE A O 1
ATOM 1413 N N . TYR A 1 183 ? 25.540 -8.220 -12.731 1.00 91.31 183 TYR A N 1
ATOM 1414 C CA . TYR A 1 183 ? 26.683 -7.332 -12.560 1.00 91.31 183 TYR A CA 1
ATOM 1415 C C . TYR A 1 183 ? 27.512 -7.716 -11.327 1.00 91.31 183 TYR A C 1
ATOM 1417 O O . TYR A 1 183 ? 28.723 -7.884 -11.437 1.00 91.31 183 TYR A O 1
ATOM 1425 N N . ASP A 1 184 ? 26.877 -7.946 -10.180 1.00 85.94 184 ASP A N 1
ATOM 1426 C CA . ASP A 1 184 ? 27.581 -8.342 -8.958 1.00 85.94 184 ASP A CA 1
ATOM 1427 C C . ASP A 1 184 ? 28.177 -9.759 -9.057 1.00 85.94 184 ASP A C 1
ATOM 1429 O O . ASP A 1 184 ? 29.315 -9.985 -8.644 1.00 85.94 184 ASP A O 1
ATOM 1433 N N . ALA A 1 185 ? 27.447 -10.717 -9.637 1.00 84.06 185 ALA A N 1
ATOM 1434 C CA . ALA A 1 185 ? 27.859 -12.120 -9.716 1.00 84.06 185 ALA A CA 1
ATOM 1435 C C . ALA A 1 185 ? 29.058 -12.365 -10.647 1.00 84.06 185 ALA A C 1
ATOM 1437 O O . ALA A 1 185 ? 29.831 -13.300 -10.417 1.00 84.06 185 ALA A O 1
ATOM 1438 N N . ILE A 1 186 ? 29.219 -11.545 -11.689 1.00 89.88 186 ILE A N 1
ATOM 1439 C CA . ILE A 1 186 ? 30.295 -11.679 -12.685 1.00 89.88 186 ILE A CA 1
ATOM 1440 C C . ILE A 1 186 ? 31.266 -10.487 -12.684 1.00 89.88 186 ILE A C 1
ATOM 1442 O O . ILE A 1 186 ? 31.773 -10.078 -13.734 1.00 89.88 186 ILE A O 1
ATOM 1446 N N . ASN A 1 187 ? 31.539 -9.958 -11.485 1.00 90.75 187 ASN A N 1
ATOM 1447 C CA . ASN A 1 187 ? 32.601 -8.986 -11.206 1.00 90.75 187 ASN A CA 1
ATOM 1448 C C . ASN A 1 187 ? 32.491 -7.695 -12.045 1.00 90.75 187 ASN A C 1
ATOM 1450 O O . ASN A 1 187 ? 33.463 -7.207 -12.624 1.00 90.75 187 ASN A O 1
ATOM 1454 N N . GLY A 1 188 ? 31.277 -7.142 -12.091 1.00 90.50 188 GLY A N 1
ATOM 1455 C CA . GLY A 1 188 ? 30.852 -5.966 -12.855 1.00 90.50 188 GLY A CA 1
ATOM 1456 C C . GLY A 1 188 ? 31.767 -4.758 -12.773 1.00 90.50 188 GLY A C 1
ATOM 1457 O O . GLY A 1 188 ? 32.017 -4.078 -13.767 1.00 90.50 188 GLY A O 1
ATOM 1458 N N . THR A 1 189 ? 32.332 -4.526 -11.593 1.00 93.06 189 THR A N 1
ATOM 1459 C CA . THR A 1 189 ? 33.239 -3.406 -11.328 1.00 93.06 189 THR A CA 1
ATOM 1460 C C . THR A 1 189 ? 34.530 -3.465 -12.148 1.00 93.06 189 THR A C 1
ATOM 1462 O O . THR A 1 189 ? 35.136 -2.419 -12.382 1.00 93.06 189 THR A O 1
ATOM 1465 N N . ASN A 1 190 ? 34.930 -4.655 -12.613 1.00 92.38 190 ASN A N 1
ATOM 1466 C CA . ASN A 1 190 ? 36.133 -4.901 -13.413 1.00 92.38 190 ASN A CA 1
ATOM 1467 C C . ASN A 1 190 ? 35.849 -5.087 -14.912 1.00 92.38 190 ASN A C 1
ATOM 1469 O O . ASN A 1 190 ? 36.746 -5.451 -15.683 1.00 92.38 190 ASN A O 1
ATOM 1473 N N . TRP A 1 191 ? 34.614 -4.830 -15.347 1.00 94.50 191 TRP A N 1
ATOM 1474 C CA . TRP A 1 191 ? 34.268 -4.860 -16.760 1.00 94.50 191 TRP A CA 1
ATOM 1475 C C . TRP A 1 191 ? 34.940 -3.718 -17.523 1.00 94.50 191 TRP A C 1
ATOM 1477 O O . TRP A 1 191 ? 35.025 -2.580 -17.055 1.00 94.50 191 TRP A O 1
ATOM 1487 N N . VAL A 1 192 ? 35.346 -4.003 -18.761 1.00 95.19 192 VAL A N 1
ATOM 1488 C CA . VAL A 1 192 ? 35.955 -3.001 -19.658 1.00 95.19 192 VAL A CA 1
ATOM 1489 C C . VAL A 1 192 ? 34.950 -1.898 -20.016 1.00 95.19 192 VAL A C 1
ATOM 1491 O O . VAL A 1 192 ? 35.303 -0.725 -20.139 1.00 95.19 192 VAL A O 1
ATOM 1494 N N . LYS A 1 193 ? 33.679 -2.267 -20.185 1.00 95.62 193 LYS A N 1
ATOM 1495 C CA . LYS A 1 193 ? 32.558 -1.402 -20.547 1.00 95.62 193 LYS A CA 1
ATOM 1496 C C . LYS A 1 193 ? 31.394 -1.662 -19.591 1.00 95.62 193 LYS A C 1
ATOM 1498 O O . LYS A 1 193 ? 30.798 -2.734 -19.591 1.00 95.62 193 LYS A O 1
ATOM 1503 N N . GLN A 1 194 ? 31.060 -0.646 -18.803 1.00 94.75 194 GLN A N 1
ATOM 1504 C CA . GLN A 1 194 ? 30.053 -0.710 -17.732 1.00 94.75 194 GLN A CA 1
ATOM 1505 C C . GLN A 1 194 ? 29.206 0.569 -17.652 1.00 94.75 194 GLN A C 1
ATOM 1507 O O . GLN A 1 194 ? 28.666 0.933 -16.612 1.00 94.75 194 GLN A O 1
ATOM 1512 N N . ARG A 1 195 ? 29.111 1.314 -18.758 1.00 95.19 195 ARG A N 1
ATOM 1513 C CA . ARG A 1 195 ? 28.411 2.604 -18.775 1.00 95.19 195 ARG A CA 1
ATOM 1514 C C . ARG A 1 195 ? 26.974 2.436 -18.261 1.00 95.19 195 ARG A C 1
ATOM 1516 O O . ARG A 1 195 ? 26.232 1.625 -18.810 1.00 95.19 195 ARG A O 1
ATOM 1523 N N . LYS A 1 196 ? 26.611 3.251 -17.261 1.00 92.81 196 LYS A N 1
ATOM 1524 C CA . LYS A 1 196 ? 25.290 3.343 -16.605 1.00 92.81 196 LYS A CA 1
ATOM 1525 C C . LYS A 1 196 ? 24.832 2.118 -15.794 1.00 92.81 196 LYS A C 1
ATOM 1527 O O . LYS A 1 196 ? 23.790 2.213 -15.149 1.00 92.81 196 LYS A O 1
ATOM 1532 N N . TRP A 1 197 ? 25.601 1.032 -15.746 1.00 93.62 197 TRP A N 1
ATOM 1533 C CA . TRP A 1 197 ? 25.307 -0.080 -14.840 1.00 93.62 197 TRP A CA 1
ATOM 1534 C C . TRP A 1 197 ? 25.283 0.401 -13.383 1.00 93.62 197 TRP A C 1
ATOM 1536 O O . TRP A 1 197 ? 26.085 1.256 -13.005 1.00 93.62 197 TRP A O 1
ATOM 1546 N N . ASN A 1 198 ? 24.336 -0.109 -12.588 1.00 86.00 198 ASN A N 1
ATOM 1547 C CA . ASN A 1 198 ? 24.101 0.296 -11.193 1.00 86.00 198 ASN A CA 1
ATOM 1548 C C . ASN A 1 198 ? 23.847 1.805 -10.979 1.00 86.00 198 ASN A C 1
ATOM 1550 O O . ASN A 1 198 ? 24.104 2.337 -9.900 1.00 86.00 198 ASN A O 1
ATOM 1554 N N . SER A 1 199 ? 23.327 2.500 -11.994 1.00 85.75 199 SER A N 1
ATOM 1555 C CA . SER A 1 199 ? 22.867 3.893 -11.888 1.00 85.75 199 SER A CA 1
ATOM 1556 C C . SER A 1 199 ? 21.345 3.996 -11.983 1.00 85.75 199 SER A C 1
ATOM 1558 O O . SER A 1 199 ? 20.681 3.053 -12.406 1.00 85.75 199 SER A O 1
ATOM 1560 N N . ASP A 1 200 ? 20.792 5.172 -11.692 1.00 79.00 200 ASP A N 1
ATOM 1561 C CA . ASP A 1 200 ? 19.354 5.447 -11.829 1.00 79.00 200 ASP A CA 1
ATOM 1562 C C . ASP A 1 200 ? 18.901 5.659 -13.289 1.00 79.00 200 ASP A C 1
ATOM 1564 O O . ASP A 1 200 ? 17.722 5.883 -13.546 1.00 79.00 200 ASP A O 1
ATOM 1568 N N . ALA A 1 201 ? 19.810 5.583 -14.272 1.00 80.19 201 ALA A N 1
ATOM 1569 C CA . ALA A 1 201 ? 19.453 5.733 -15.683 1.00 80.19 201 ALA A CA 1
ATOM 1570 C C . ALA A 1 201 ? 18.510 4.603 -16.157 1.00 80.19 201 ALA A C 1
ATOM 1572 O O . ALA A 1 201 ? 18.648 3.477 -15.658 1.00 80.19 201 ALA A O 1
ATOM 1573 N N . PRO A 1 202 ? 17.622 4.848 -17.144 1.00 78.62 202 PRO A N 1
ATOM 1574 C CA . PRO A 1 202 ? 16.762 3.811 -17.721 1.00 78.62 202 PRO A CA 1
ATOM 1575 C C . PRO A 1 202 ? 17.577 2.616 -18.238 1.00 78.62 202 PRO A C 1
ATOM 1577 O O . PRO A 1 202 ? 18.662 2.802 -18.801 1.00 78.62 202 PRO A O 1
ATOM 1580 N N . ILE A 1 203 ? 17.085 1.396 -18.015 1.00 83.88 203 ILE A N 1
ATOM 1581 C CA . ILE A 1 203 ? 17.837 0.137 -18.199 1.00 83.88 203 ILE A CA 1
ATOM 1582 C C . ILE A 1 203 ? 18.231 -0.090 -19.654 1.00 83.88 203 ILE A C 1
ATOM 1584 O O . ILE A 1 203 ? 19.376 -0.446 -19.921 1.00 83.88 203 ILE A O 1
ATOM 1588 N N . CYS A 1 204 ? 17.345 0.237 -20.595 1.00 84.75 204 CYS A N 1
ATOM 1589 C CA . CYS A 1 204 ? 17.623 0.170 -22.031 1.00 84.75 204 CYS A CA 1
ATOM 1590 C C . CYS A 1 204 ? 18.765 1.099 -22.470 1.00 84.75 204 CYS A C 1
ATOM 1592 O O . CYS A 1 204 ? 19.295 0.984 -23.570 1.00 84.75 204 CYS A O 1
ATOM 1594 N N . THR A 1 205 ? 19.198 2.021 -21.602 1.00 86.81 205 THR A N 1
ATOM 1595 C CA . THR A 1 205 ? 20.331 2.905 -21.885 1.00 86.81 205 THR A CA 1
ATOM 1596 C C . THR A 1 205 ? 21.668 2.386 -21.341 1.00 86.81 205 THR A C 1
ATOM 1598 O O . THR A 1 205 ? 22.710 3.012 -21.594 1.00 86.81 205 THR A O 1
ATOM 1601 N N . TRP A 1 206 ? 21.666 1.278 -20.591 1.00 92.69 206 TRP A N 1
ATOM 1602 C CA . TRP A 1 206 ? 22.862 0.639 -20.037 1.00 92.69 206 TRP A CA 1
ATOM 1603 C C . TRP A 1 206 ? 23.692 -0.022 -21.136 1.00 92.69 206 TRP A C 1
ATOM 1605 O O . TRP A 1 206 ? 23.183 -0.462 -22.164 1.00 92.69 206 TRP A O 1
ATOM 1615 N N . TYR A 1 207 ? 25.014 -0.076 -20.954 1.00 94.44 207 TYR A N 1
ATOM 1616 C CA . TYR A 1 207 ? 25.876 -0.705 -21.954 1.00 94.44 207 TYR A CA 1
ATOM 1617 C C . TYR A 1 207 ? 25.523 -2.187 -22.141 1.00 94.44 207 TYR A C 1
ATOM 1619 O O . TYR A 1 207 ? 25.582 -2.954 -21.185 1.00 94.44 207 TYR A O 1
ATOM 1627 N N . GLY A 1 208 ? 25.240 -2.583 -23.382 1.00 93.06 208 GLY A N 1
ATOM 1628 C CA . GLY A 1 208 ? 24.989 -3.976 -23.742 1.00 93.06 208 GLY A CA 1
ATOM 1629 C C . GLY A 1 208 ? 23.570 -4.459 -23.452 1.00 93.06 208 GLY A C 1
ATOM 1630 O O . GLY A 1 208 ? 23.270 -5.588 -23.804 1.00 93.06 208 GLY A O 1
ATOM 1631 N N . VAL A 1 209 ? 22.695 -3.647 -22.861 1.00 92.50 209 VAL A N 1
ATOM 1632 C CA . VAL A 1 209 ? 21.278 -3.993 -22.700 1.00 92.50 209 VAL A CA 1
ATOM 1633 C C . VAL A 1 209 ? 20.522 -3.527 -23.943 1.00 92.50 209 VAL A C 1
ATOM 1635 O O . VAL A 1 209 ? 20.648 -2.367 -24.329 1.00 92.50 209 VAL A O 1
ATOM 1638 N N . GLY A 1 210 ? 19.790 -4.430 -24.593 1.00 88.81 210 GLY A N 1
ATOM 1639 C CA . GLY A 1 210 ? 18.894 -4.124 -25.707 1.00 88.81 210 GLY A CA 1
ATOM 1640 C C . GLY A 1 210 ? 17.448 -4.428 -25.333 1.00 88.81 210 GLY A C 1
ATOM 1641 O O . GLY A 1 210 ? 17.201 -5.403 -24.623 1.00 88.81 210 GLY A O 1
ATOM 1642 N N . CYS A 1 211 ? 16.529 -3.600 -25.815 1.00 85.69 211 CYS A N 1
ATOM 1643 C CA . CYS A 1 211 ? 15.095 -3.690 -25.554 1.00 85.69 211 CYS A CA 1
ATOM 1644 C C . CYS A 1 211 ? 14.315 -3.745 -26.878 1.00 85.69 211 CYS A C 1
ATOM 1646 O O . CYS A 1 211 ? 14.876 -3.414 -27.926 1.00 85.69 211 CYS A O 1
ATOM 1648 N N . ASP A 1 212 ? 13.070 -4.226 -26.835 1.00 68.81 212 ASP A N 1
ATOM 1649 C CA . ASP A 1 212 ? 12.291 -4.569 -28.039 1.00 68.81 212 ASP A CA 1
ATOM 1650 C C . ASP A 1 212 ? 11.824 -3.362 -28.869 1.00 68.81 212 ASP A C 1
ATOM 1652 O O . ASP A 1 212 ? 11.605 -3.520 -30.069 1.00 68.81 212 ASP A O 1
ATOM 1656 N N . ASP A 1 213 ? 11.758 -2.166 -28.278 1.00 65.12 213 ASP A N 1
ATOM 1657 C CA . ASP A 1 213 ? 11.402 -0.917 -28.959 1.00 65.12 213 ASP A CA 1
ATOM 1658 C C . ASP A 1 213 ? 12.414 0.204 -28.635 1.00 65.12 213 ASP A C 1
ATOM 1660 O O . ASP A 1 213 ? 13.156 0.131 -27.654 1.00 65.12 213 ASP A O 1
ATOM 1664 N N . ASP A 1 214 ? 12.417 1.294 -29.419 1.00 57.81 214 ASP A N 1
ATOM 1665 C CA . ASP A 1 214 ? 13.218 2.511 -29.149 1.00 57.81 214 ASP A CA 1
ATOM 1666 C C . ASP A 1 214 ? 12.756 3.281 -27.883 1.00 57.81 214 ASP A C 1
ATOM 1668 O O . ASP A 1 214 ? 13.276 4.357 -27.571 1.00 57.81 214 ASP A O 1
ATOM 1672 N N . ASP A 1 215 ? 11.770 2.755 -27.148 1.00 59.38 215 ASP A N 1
ATOM 1673 C CA . ASP A 1 215 ? 11.344 3.290 -25.859 1.00 59.38 215 ASP A CA 1
ATOM 1674 C C . ASP A 1 215 ? 12.332 2.874 -24.758 1.00 59.38 215 ASP A C 1
ATOM 1676 O O . ASP A 1 215 ? 12.582 1.687 -24.524 1.00 59.38 215 ASP A O 1
ATOM 1680 N N . GLU A 1 216 ? 12.866 3.864 -24.036 1.00 57.56 216 GLU A N 1
ATOM 1681 C CA . GLU A 1 216 ? 13.774 3.667 -22.901 1.00 57.56 216 GLU A CA 1
ATOM 1682 C C . GLU A 1 216 ? 13.117 2.932 -21.712 1.00 57.56 216 GLU A C 1
ATOM 1684 O O . GLU A 1 216 ? 13.822 2.548 -20.770 1.00 57.56 216 GLU A O 1
ATOM 1689 N N . ASN A 1 217 ? 11.796 2.726 -21.773 1.00 57.22 217 ASN A N 1
ATOM 1690 C CA . ASN A 1 217 ? 10.968 2.003 -20.810 1.00 57.22 217 ASN A CA 1
ATOM 1691 C C . ASN A 1 217 ? 10.382 0.683 -21.364 1.00 57.22 217 ASN A C 1
ATOM 1693 O O . ASN A 1 217 ? 9.446 0.140 -20.780 1.00 57.22 217 ASN A O 1
ATOM 1697 N N . SER A 1 218 ? 10.904 0.154 -22.475 1.00 67.00 218 SER A N 1
ATOM 1698 C CA . SER A 1 218 ? 10.534 -1.183 -22.968 1.00 67.00 218 SER A CA 1
ATOM 1699 C C . SER A 1 218 ? 11.303 -2.304 -22.242 1.00 67.00 218 SER A C 1
ATOM 1701 O O . SER A 1 218 ? 12.326 -2.061 -21.604 1.00 67.00 218 SER A O 1
ATOM 1703 N N . GLY A 1 219 ? 10.795 -3.540 -22.293 1.00 74.56 219 GLY A N 1
ATOM 1704 C CA . GLY A 1 219 ? 11.413 -4.693 -21.620 1.00 74.56 219 GLY A CA 1
ATOM 1705 C C . GLY A 1 219 ? 12.741 -5.132 -22.252 1.00 74.56 219 GLY A C 1
ATOM 1706 O O . GLY A 1 219 ? 12.962 -4.965 -23.455 1.00 74.56 219 GLY A O 1
ATOM 1707 N N . VAL A 1 220 ? 13.625 -5.723 -21.445 1.00 82.44 220 VAL A N 1
ATOM 1708 C CA . VAL A 1 220 ? 14.958 -6.184 -21.867 1.00 82.44 220 VAL A CA 1
ATOM 1709 C C . VAL A 1 220 ? 14.856 -7.459 -22.697 1.00 82.44 220 VAL A C 1
ATOM 1711 O O . VAL A 1 220 ? 14.435 -8.506 -22.210 1.00 82.44 220 VAL A O 1
ATOM 1714 N N . THR A 1 221 ? 15.349 -7.417 -23.935 1.00 85.19 221 THR A N 1
ATOM 1715 C CA . THR A 1 221 ? 15.271 -8.550 -24.875 1.00 85.19 221 THR A CA 1
ATOM 1716 C C . THR A 1 221 ? 16.617 -9.061 -25.359 1.00 85.19 221 THR A C 1
ATOM 1718 O O . THR A 1 221 ? 16.714 -10.167 -25.895 1.00 85.19 221 THR A O 1
ATOM 1721 N N . SER A 1 222 ? 17.703 -8.329 -25.096 1.00 87.25 222 SER A N 1
ATOM 1722 C CA . SER A 1 222 ? 19.059 -8.844 -25.295 1.00 87.25 222 SER A CA 1
ATOM 1723 C C . SER A 1 222 ? 20.070 -8.288 -24.293 1.00 87.25 222 SER A C 1
ATOM 1725 O O . SER A 1 222 ? 19.969 -7.153 -23.833 1.00 87.25 222 SER A O 1
ATOM 1727 N N . LEU A 1 223 ? 21.086 -9.098 -23.975 1.00 92.62 223 LEU A N 1
ATOM 1728 C CA . LEU A 1 223 ? 22.220 -8.705 -23.138 1.00 92.62 223 LEU A CA 1
ATOM 1729 C C . LEU A 1 223 ? 23.547 -9.072 -23.826 1.00 92.62 223 LEU A C 1
ATOM 1731 O O . LEU A 1 223 ? 23.911 -10.241 -23.942 1.00 92.62 223 LEU A O 1
ATOM 1735 N N . GLN A 1 224 ? 24.283 -8.063 -24.287 1.00 93.06 224 GLN A N 1
ATOM 1736 C CA . GLN A 1 224 ? 25.513 -8.164 -25.071 1.00 93.06 224 GLN A CA 1
ATOM 1737 C C . GLN A 1 224 ? 26.729 -7.680 -24.272 1.00 93.06 224 GLN A C 1
ATOM 1739 O O . GLN A 1 224 ? 27.136 -6.519 -24.333 1.00 93.06 224 GLN A O 1
ATOM 1744 N N . LEU A 1 225 ? 27.357 -8.606 -23.550 1.00 93.69 225 LEU A N 1
ATOM 1745 C CA . LEU A 1 225 ? 28.539 -8.349 -22.716 1.00 93.69 225 LEU A CA 1
ATOM 1746 C C . LEU A 1 225 ? 29.812 -9.039 -23.248 1.00 93.69 225 LEU A C 1
ATOM 1748 O O . LEU A 1 225 ? 30.765 -9.280 -22.510 1.00 93.69 225 LEU A O 1
ATOM 1752 N N . GLY A 1 226 ? 29.837 -9.380 -24.540 1.00 90.31 226 GLY A N 1
ATOM 1753 C CA . GLY A 1 226 ? 30.976 -10.045 -25.176 1.00 90.31 226 GLY A CA 1
ATOM 1754 C C . GLY A 1 226 ? 32.261 -9.211 -25.120 1.00 90.31 226 GLY A C 1
ATOM 1755 O O . GLY A 1 226 ? 32.225 -7.985 -25.237 1.00 90.31 226 GLY A O 1
ATOM 1756 N N . ASN A 1 227 ? 33.407 -9.886 -24.973 1.00 92.56 227 ASN A N 1
ATOM 1757 C CA . ASN A 1 227 ? 34.737 -9.263 -24.886 1.00 92.56 227 ASN A CA 1
ATOM 1758 C C . ASN A 1 227 ? 34.850 -8.194 -23.780 1.00 92.56 227 ASN A C 1
ATOM 1760 O O . ASN A 1 227 ? 35.522 -7.180 -23.964 1.00 92.56 227 ASN A O 1
ATOM 1764 N N . ASN A 1 228 ? 34.175 -8.406 -22.644 1.00 91.56 228 ASN A N 1
ATOM 1765 C CA . ASN A 1 228 ? 34.058 -7.407 -21.579 1.00 91.56 228 ASN A CA 1
ATOM 1766 C C . ASN A 1 228 ? 34.778 -7.769 -20.269 1.00 91.56 228 ASN A C 1
ATOM 1768 O O . ASN A 1 228 ? 34.514 -7.145 -19.248 1.00 91.56 228 ASN A O 1
ATOM 1772 N N . ASN A 1 229 ? 35.693 -8.746 -20.299 1.00 92.38 229 ASN A N 1
ATOM 1773 C CA . ASN A 1 229 ? 36.444 -9.207 -19.122 1.00 92.38 229 ASN A CA 1
ATOM 1774 C C . ASN A 1 229 ? 35.537 -9.711 -17.975 1.00 92.38 229 ASN A C 1
ATOM 1776 O O . ASN A 1 229 ? 35.709 -9.330 -16.822 1.00 92.38 229 ASN A O 1
ATOM 1780 N N . LEU A 1 230 ? 34.532 -10.530 -18.309 1.00 90.56 230 LEU A N 1
ATOM 1781 C CA . LEU A 1 230 ? 33.587 -11.077 -17.330 1.00 90.56 230 LEU A CA 1
ATOM 1782 C C . LEU A 1 230 ? 34.265 -12.166 -16.488 1.00 90.56 230 LEU A C 1
ATOM 1784 O O . LEU A 1 230 ? 34.852 -13.093 -17.048 1.00 90.56 230 LEU A O 1
ATOM 1788 N N . GLU A 1 231 ? 34.139 -12.088 -15.165 1.00 88.69 231 GLU A N 1
ATOM 1789 C CA . GLU A 1 231 ? 34.773 -13.023 -14.230 1.00 88.69 231 GLU A CA 1
ATOM 1790 C C . GLU A 1 231 ? 33.786 -13.420 -13.130 1.00 88.69 231 GLU A C 1
ATOM 1792 O O . GLU A 1 231 ? 33.274 -12.566 -12.416 1.00 88.69 231 GLU A O 1
ATOM 1797 N N . ALA A 1 232 ? 33.505 -14.714 -12.976 1.00 80.12 232 ALA A N 1
ATOM 1798 C CA . ALA A 1 232 ? 32.562 -15.189 -11.966 1.00 80.12 232 ALA A CA 1
ATOM 1799 C C . ALA A 1 232 ? 33.150 -15.119 -10.548 1.00 80.12 232 ALA A C 1
ATOM 1801 O O . ALA A 1 232 ? 34.268 -15.576 -10.306 1.00 80.12 232 ALA A O 1
ATOM 1802 N N . ILE A 1 233 ? 32.355 -14.647 -9.587 1.00 76.94 233 ILE A N 1
ATOM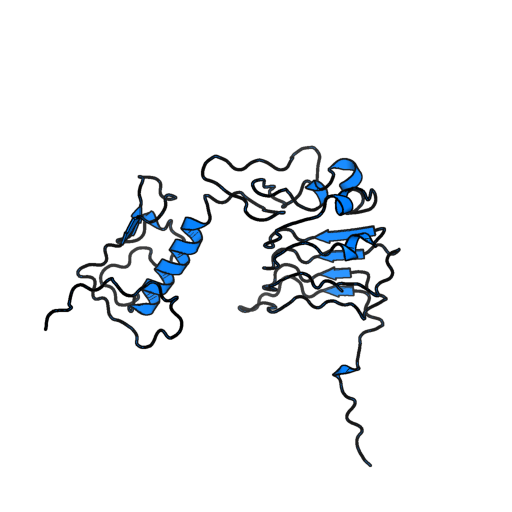 1803 C CA . ILE A 1 233 ? 32.703 -14.668 -8.163 1.00 76.94 233 ILE A CA 1
ATOM 1804 C C . ILE A 1 233 ? 32.076 -15.921 -7.522 1.00 76.94 233 ILE A C 1
ATOM 1806 O O . ILE A 1 233 ? 30.854 -16.047 -7.443 1.00 76.94 233 ILE A O 1
ATOM 1810 N N . ALA A 1 234 ? 32.887 -16.888 -7.074 1.00 61.66 234 ALA A N 1
ATOM 1811 C CA . ALA A 1 234 ? 32.386 -18.128 -6.464 1.00 61.66 234 ALA A CA 1
ATOM 1812 C C . ALA A 1 234 ? 32.258 -18.043 -4.917 1.00 61.66 234 ALA A C 1
ATOM 1814 O O . ALA A 1 234 ? 33.222 -17.617 -4.279 1.00 61.66 234 ALA A O 1
ATOM 1815 N N . PRO A 1 235 ? 31.161 -18.537 -4.281 1.00 57.44 235 PRO A N 1
ATOM 1816 C CA . PRO A 1 235 ? 29.897 -18.988 -4.862 1.00 57.44 235 PRO A CA 1
ATOM 1817 C C . PRO A 1 235 ? 28.724 -18.042 -4.540 1.00 57.44 235 PRO A C 1
ATOM 1819 O O . PRO A 1 235 ? 28.357 -17.844 -3.379 1.00 57.44 235 PRO A O 1
ATOM 1822 N N . ALA A 1 236 ? 28.054 -17.562 -5.588 1.00 49.09 236 ALA A N 1
ATOM 1823 C CA . ALA A 1 236 ? 26.662 -17.125 -5.534 1.00 49.09 236 ALA A CA 1
ATOM 1824 C C . ALA A 1 236 ? 25.777 -18.315 -5.113 1.00 49.09 236 ALA A C 1
ATOM 1826 O O . ALA A 1 236 ? 25.381 -19.135 -5.938 1.00 49.09 236 ALA A O 1
ATOM 1827 N N . LYS A 1 237 ? 25.526 -18.469 -3.808 1.00 42.38 237 LYS A N 1
ATOM 1828 C CA . LYS A 1 237 ? 24.757 -19.601 -3.267 1.00 42.38 237 LYS A CA 1
ATOM 1829 C C . LYS A 1 237 ? 23.242 -19.380 -3.221 1.00 42.38 237 LYS A C 1
ATOM 1831 O O . LYS A 1 237 ? 22.550 -20.273 -2.756 1.00 42.38 237 LYS A O 1
ATOM 1836 N N . GLU A 1 238 ? 22.726 -18.260 -3.729 1.00 46.22 238 GLU A N 1
ATOM 1837 C CA . GLU A 1 238 ? 21.278 -17.987 -3.806 1.00 46.22 238 GLU A CA 1
ATOM 1838 C C . GLU A 1 238 ? 20.879 -17.181 -5.058 1.00 46.22 238 GLU A C 1
ATOM 1840 O O . GLU A 1 238 ? 19.989 -16.337 -5.008 1.00 46.22 238 GLU A O 1
ATOM 1845 N N . ALA A 1 239 ? 21.519 -17.423 -6.208 1.00 45.94 239 ALA A N 1
ATOM 1846 C CA . ALA A 1 239 ? 20.919 -16.982 -7.468 1.00 45.94 239 ALA A CA 1
ATOM 1847 C C . ALA A 1 239 ? 19.715 -17.898 -7.779 1.00 45.94 239 ALA A C 1
ATOM 1849 O O . ALA A 1 239 ? 19.882 -19.124 -7.740 1.00 45.94 239 ALA A O 1
ATOM 1850 N N . PRO A 1 240 ? 18.510 -17.364 -8.058 1.00 41.94 240 PRO A N 1
ATOM 1851 C CA . PRO A 1 240 ? 17.378 -18.183 -8.475 1.00 41.94 240 PRO A CA 1
ATOM 1852 C C . PRO A 1 240 ? 17.765 -19.028 -9.698 1.00 41.94 240 PRO A C 1
ATOM 1854 O O . PRO A 1 240 ? 18.464 -18.581 -10.607 1.00 41.94 240 PRO A O 1
ATOM 1857 N N . VAL A 1 241 ? 17.348 -20.294 -9.670 1.00 41.38 241 VAL A N 1
ATOM 1858 C CA . VAL A 1 241 ? 17.884 -21.431 -10.446 1.00 41.38 241 VAL A CA 1
ATOM 1859 C C . VAL A 1 241 ? 17.513 -21.392 -11.945 1.00 41.38 241 VAL A C 1
ATOM 1861 O O . VAL A 1 241 ? 17.431 -22.418 -12.607 1.00 41.38 241 VAL A O 1
ATOM 1864 N N . THR A 1 242 ? 17.312 -20.220 -12.539 1.00 45.19 242 THR A N 1
ATOM 1865 C CA . THR A 1 242 ? 17.021 -20.072 -13.977 1.00 45.19 242 THR A CA 1
ATOM 1866 C C . THR A 1 242 ? 18.227 -19.634 -14.810 1.00 45.19 242 THR A C 1
ATOM 1868 O O . THR A 1 242 ? 18.160 -19.664 -16.034 1.00 45.19 242 THR A O 1
ATOM 1871 N N . MET A 1 243 ? 19.366 -19.303 -14.190 1.00 45.84 243 MET A N 1
ATOM 1872 C CA . MET A 1 243 ? 20.502 -18.677 -14.882 1.00 45.84 243 MET A CA 1
ATOM 1873 C C . MET A 1 243 ? 21.699 -19.610 -15.133 1.00 45.84 243 MET A C 1
ATOM 1875 O O . MET A 1 243 ? 22.850 -19.238 -14.921 1.00 45.84 243 MET A O 1
ATOM 1879 N N . PHE A 1 244 ? 21.454 -20.832 -15.610 1.00 40.88 244 PHE A N 1
ATOM 1880 C CA . PHE A 1 244 ? 22.512 -21.737 -16.080 1.00 40.88 244 PHE A CA 1
ATOM 1881 C C . PHE A 1 244 ? 22.343 -22.035 -17.573 1.00 40.88 244 PHE A C 1
ATOM 1883 O O . PHE A 1 244 ? 21.978 -23.144 -17.932 1.00 40.88 244 PHE A O 1
ATOM 1890 N N . CYS A 1 245 ? 22.582 -21.042 -18.442 1.00 39.75 245 CYS A N 1
ATOM 1891 C CA . CYS A 1 245 ? 22.916 -21.255 -19.865 1.00 39.75 245 CYS A CA 1
ATOM 1892 C C . CYS A 1 245 ? 23.327 -19.947 -20.580 1.00 39.75 245 CYS A C 1
ATOM 1894 O O . CYS A 1 245 ? 22.751 -19.590 -21.599 1.00 39.75 245 CYS A O 1
ATOM 1896 N N . ILE A 1 246 ? 24.329 -19.209 -20.085 1.00 42.50 246 ILE A N 1
ATOM 1897 C CA . ILE A 1 246 ? 24.942 -18.115 -20.870 1.00 42.50 246 ILE A CA 1
ATOM 1898 C C . ILE A 1 246 ? 26.464 -18.104 -20.673 1.00 42.50 246 ILE A C 1
ATOM 1900 O O . ILE A 1 246 ? 27.028 -17.154 -20.150 1.00 42.50 246 ILE A O 1
ATOM 1904 N N . LEU A 1 247 ? 27.154 -19.171 -21.079 1.00 36.25 247 LEU A N 1
ATOM 1905 C CA . LEU A 1 247 ? 28.579 -19.091 -21.419 1.00 36.25 247 LEU A CA 1
ATOM 1906 C C . LEU A 1 247 ? 28.862 -19.996 -22.628 1.00 36.25 247 LEU A C 1
ATOM 1908 O O . LEU A 1 247 ? 28.586 -21.197 -22.561 1.00 36.25 247 LEU A O 1
ATOM 1912 N N . PRO A 1 248 ? 29.431 -19.473 -23.729 1.00 38.28 248 PRO A N 1
ATOM 1913 C CA . PRO A 1 248 ? 29.861 -20.290 -24.847 1.00 38.28 248 PRO A CA 1
ATOM 1914 C C . PRO A 1 248 ? 31.288 -20.790 -24.597 1.00 38.28 248 PRO A C 1
ATOM 1916 O O . PRO A 1 248 ? 32.221 -20.227 -25.143 1.00 38.28 248 PRO A O 1
ATOM 1919 N N . THR A 1 249 ? 31.452 -21.844 -23.792 1.00 39.47 249 THR A N 1
ATOM 1920 C CA . THR A 1 249 ? 32.551 -22.830 -23.916 1.00 39.47 249 THR A CA 1
ATOM 1921 C C . THR A 1 249 ? 32.254 -24.054 -23.043 1.00 39.47 249 THR A C 1
ATOM 1923 O O . THR A 1 249 ? 32.798 -24.215 -21.955 1.00 39.47 249 THR A O 1
ATOM 1926 N N . CYS A 1 250 ? 31.406 -24.953 -23.539 1.00 34.81 250 CYS A N 1
ATOM 1927 C CA . CYS A 1 250 ? 31.590 -26.382 -23.298 1.00 34.81 250 CYS A CA 1
ATOM 1928 C C . CYS A 1 250 ? 32.202 -26.960 -24.575 1.00 34.81 250 CYS A C 1
ATOM 1930 O O . CYS A 1 250 ? 31.503 -27.168 -25.564 1.00 34.81 250 CYS A O 1
ATOM 1932 N N . ALA A 1 251 ? 33.518 -27.166 -24.574 1.00 34.25 251 ALA A N 1
ATOM 1933 C CA . ALA A 1 251 ? 34.204 -27.943 -25.595 1.00 34.25 251 ALA A CA 1
ATOM 1934 C C . ALA A 1 251 ? 35.376 -28.708 -24.959 1.00 34.25 251 ALA A C 1
ATOM 1936 O O . ALA A 1 251 ? 36.425 -28.122 -24.712 1.00 34.25 251 ALA A O 1
ATOM 1937 N N . ARG A 1 252 ? 35.128 -30.017 -24.792 1.00 35.84 252 ARG A N 1
ATOM 1938 C CA . ARG A 1 252 ? 35.986 -31.135 -24.349 1.00 35.84 252 ARG A CA 1
ATOM 1939 C C . ARG A 1 252 ? 36.458 -31.164 -22.900 1.00 35.84 252 ARG A C 1
ATOM 1941 O O . ARG A 1 252 ? 37.288 -30.323 -22.511 1.00 35.84 252 ARG A O 1
#